Protein AF-A0A0C9Y6I5-F1 (afdb_monomer_lite)

Organism: NCBI:txid1095629

Radius of gyration: 30.84 Å; chains: 1; bounding box: 101×44×88 Å

Sequence (289 aa):
MYTIVAAFMFWRASKNYDVVLALMLNDFYYVETAASRKLKNGFWSWCWRFIVASFDYYMLSILWPLLRTFVTSHLWLRLRYGFRQTEVVFRAPTGREYDNMIALPPAQFQQAWQASLLHATSRQFLMGNTGFNTRSPPWNLCYTASTDAYHLANSGQFDLNNWEVSVWQKNEYQQWTVWETWKHQDPTLSTKTLIIMKEKLLAEGREEFVGKWETLLVEQANMALVASELTPAMKQLIQSGNNLFKEEGLDFGELWLDAISEAHRIQNQPASDFQHGNAASRESAGYLP

InterPro domains:
  IPR059413 Domain of unknown function DUF8369 [PF28122] (1-178)

Foldseek 3Di:
DVVVLVVVLVVVCVVPVQLLVCLVVVNCVSVVVVVVVVPPDDPVVVVVVVVVSVVSNVSCVVCVVVVVCCCVFVVVCCVVPNDDPQADWAWDQDDDQSVVLVPDDPVSSVVVVVVQVCCLLPPVLDVVADDCRSDDPSIHTDRVVSSVVVVCVVVVVDPSVPDADWDWDADPVRDIDIDRVRLCRPPVLVVQLLVQLLVVCVVVVNVVLSVVLVVLVVVLVVVVVVDVDCDPVNVVSVVVNVVSCVVVVHDPVVSSVVSSVVSVVVVPDDPPPPPPPPPPPPPDDDDDD

pLDDT: mean 77.94, std 14.53, range [31.97, 93.88]

Secondary structure (DSSP, 8-state):
-HHHHHHHHHHHHHHSHHHHHHHHHT-THHHHHHHHTTTTS-HHHHHHHHHHHHHHHHHHHHHHHHHHHHIIIIIHHHHHH---SS----EEE-SHHHHHHHTS-HHHHHHHHHHHHHHHH-HHHHHH--GGGG-BTTEEE-HHHHHHHHHHHHTTSS-GGG----EEEE-TTS-EEEE-GGGGG-HHHHHHHHHHHHHHHHHTT-HHHHHHHHHHHHHHHHHHHH-SS--HHHHHHHHHHHHHHHHTT--HHHHHHHHHHHHHHHHHS-TTSTTSSSSSSS-------

Structure (mmCIF, N/CA/C/O backbone):
data_AF-A0A0C9Y6I5-F1
#
_entry.id   AF-A0A0C9Y6I5-F1
#
loop_
_atom_site.group_PDB
_atom_site.id
_atom_site.type_symbol
_atom_site.label_ato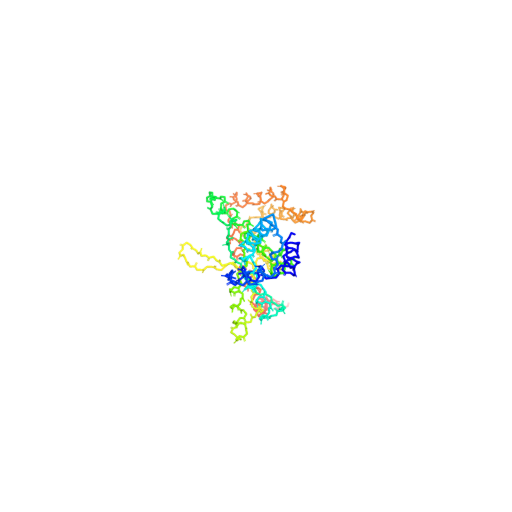m_id
_atom_site.label_alt_id
_atom_site.label_comp_id
_atom_site.label_asym_id
_atom_site.label_entity_id
_atom_site.label_seq_id
_atom_site.pdbx_PDB_ins_code
_atom_site.Cartn_x
_atom_site.Cartn_y
_atom_site.Cartn_z
_atom_site.occupancy
_atom_site.B_iso_or_equiv
_atom_site.auth_seq_id
_atom_site.auth_comp_id
_atom_site.auth_asym_id
_atom_site.auth_atom_id
_atom_site.pdbx_PDB_model_num
ATOM 1 N N . MET A 1 1 ? 6.990 14.884 -17.809 1.00 47.53 1 MET A N 1
ATOM 2 C CA . MET A 1 1 ? 8.448 14.674 -17.977 1.00 47.53 1 MET A CA 1
ATOM 3 C C . MET A 1 1 ? 8.752 13.401 -18.773 1.00 47.53 1 MET A C 1
ATOM 5 O O . MET A 1 1 ? 9.356 13.509 -19.831 1.00 47.53 1 MET A O 1
ATOM 9 N N . TYR A 1 2 ? 8.274 12.223 -18.352 1.00 53.97 2 TYR A N 1
ATOM 10 C CA . TYR A 1 2 ? 8.545 10.943 -19.035 1.00 53.97 2 TYR A CA 1
ATOM 11 C C . TYR A 1 2 ? 8.048 10.848 -20.489 1.00 53.97 2 TYR A C 1
ATOM 13 O O . TYR A 1 2 ? 8.716 10.245 -21.320 1.00 53.97 2 TYR A O 1
ATOM 21 N N . THR A 1 3 ? 6.926 11.489 -20.826 1.00 63.09 3 THR A N 1
ATOM 22 C CA . THR A 1 3 ? 6.370 11.513 -22.192 1.00 63.09 3 THR A CA 1
ATOM 23 C C . THR A 1 3 ? 7.255 12.264 -23.186 1.00 63.09 3 THR A C 1
ATOM 25 O O . THR A 1 3 ? 7.453 11.800 -24.303 1.00 63.09 3 THR A O 1
ATOM 28 N N . ILE A 1 4 ? 7.845 13.386 -22.766 1.00 66.75 4 ILE A N 1
ATOM 29 C CA . ILE A 1 4 ? 8.767 14.190 -23.585 1.00 66.75 4 ILE A CA 1
ATOM 30 C C . ILE A 1 4 ? 10.066 13.416 -23.821 1.00 66.75 4 ILE A C 1
ATOM 32 O O . ILE A 1 4 ? 10.559 13.366 -24.944 1.00 66.75 4 ILE A O 1
ATOM 36 N N . VAL A 1 5 ? 10.583 12.756 -22.781 1.00 65.81 5 VAL A N 1
ATOM 37 C CA . VAL A 1 5 ? 11.784 11.916 -22.883 1.00 65.81 5 VAL A CA 1
ATOM 38 C C . VAL A 1 5 ? 11.532 10.714 -23.797 1.00 65.81 5 VAL A C 1
ATOM 40 O O . VAL A 1 5 ? 12.348 10.439 -24.669 1.00 65.81 5 VAL A O 1
ATOM 43 N N . ALA A 1 6 ? 10.385 10.040 -23.673 1.00 66.00 6 ALA A N 1
ATOM 44 C CA . ALA A 1 6 ? 10.022 8.919 -24.539 1.00 66.00 6 ALA A CA 1
ATOM 45 C C . ALA A 1 6 ? 9.823 9.344 -26.006 1.00 66.00 6 ALA A C 1
ATOM 47 O O . ALA A 1 6 ? 10.340 8.686 -26.906 1.00 66.00 6 ALA A O 1
ATOM 48 N N . ALA A 1 7 ? 9.142 10.467 -26.257 1.00 71.81 7 ALA A N 1
ATOM 49 C CA . ALA A 1 7 ? 8.963 11.011 -27.604 1.00 71.81 7 ALA A CA 1
ATOM 50 C C . ALA A 1 7 ? 10.300 11.438 -28.231 1.00 71.81 7 ALA A C 1
ATOM 52 O O . ALA A 1 7 ? 10.544 11.173 -29.406 1.00 71.81 7 ALA A O 1
ATOM 53 N N . PHE A 1 8 ? 11.196 12.035 -27.440 1.00 71.31 8 PHE A N 1
ATOM 54 C CA . PHE A 1 8 ? 12.545 12.382 -27.875 1.00 71.31 8 PHE A CA 1
ATOM 55 C C . PHE A 1 8 ? 13.376 11.135 -28.199 1.00 71.31 8 PHE A C 1
ATOM 57 O O . PHE A 1 8 ? 14.021 11.092 -29.244 1.00 71.31 8 PHE A O 1
ATOM 64 N N . MET A 1 9 ? 13.309 10.092 -27.365 1.00 67.38 9 MET A N 1
ATOM 65 C CA . MET A 1 9 ? 13.974 8.810 -27.620 1.00 67.38 9 MET A CA 1
ATOM 66 C C . MET A 1 9 ? 13.426 8.127 -28.877 1.00 67.38 9 MET A C 1
ATOM 68 O O . MET A 1 9 ? 14.208 7.633 -29.682 1.00 67.38 9 MET A O 1
ATOM 72 N N . PHE A 1 10 ? 12.108 8.147 -29.095 1.00 72.06 10 PHE A N 1
ATOM 73 C CA . PHE A 1 10 ? 11.483 7.571 -30.289 1.00 72.06 10 PHE A CA 1
ATOM 74 C C . PHE A 1 10 ? 11.851 8.345 -31.562 1.00 72.06 10 PHE A C 1
ATOM 76 O O . PHE A 1 10 ? 12.271 7.755 -32.558 1.00 72.06 10 PHE A O 1
ATOM 83 N N . TRP A 1 11 ? 11.781 9.679 -31.519 1.00 76.94 11 TRP A N 1
ATOM 84 C CA . TRP A 1 11 ? 12.232 10.538 -32.615 1.00 76.94 11 TRP A CA 1
ATOM 85 C C . TRP A 1 11 ? 13.712 10.303 -32.930 1.00 76.94 11 TRP A C 1
ATOM 87 O O . TRP A 1 11 ? 14.092 10.174 -34.095 1.00 76.94 11 TRP A O 1
ATOM 97 N N . ARG A 1 12 ? 14.551 10.157 -31.904 1.00 67.12 12 ARG A N 1
ATOM 98 C CA . ARG A 1 12 ? 15.984 9.926 -32.076 1.00 67.12 12 ARG A CA 1
ATOM 99 C C . ARG A 1 12 ? 16.302 8.527 -32.597 1.00 67.12 12 ARG A C 1
ATOM 101 O O . ARG A 1 12 ? 17.110 8.415 -33.516 1.00 67.12 12 ARG A O 1
ATOM 108 N N . ALA A 1 13 ? 15.617 7.496 -32.105 1.00 68.12 13 ALA A N 1
ATOM 109 C CA . ALA A 1 13 ? 15.693 6.140 -32.641 1.00 68.12 13 ALA A CA 1
ATOM 110 C C . ALA A 1 13 ? 15.257 6.093 -34.114 1.00 68.12 13 ALA A C 1
ATOM 112 O O . ALA A 1 13 ? 15.872 5.387 -34.902 1.00 68.12 13 ALA A O 1
ATOM 113 N N . SER A 1 14 ? 14.276 6.908 -34.525 1.00 71.94 14 SER A N 1
ATOM 114 C CA . SER A 1 14 ? 13.861 6.998 -35.934 1.00 71.94 14 SER A CA 1
ATOM 115 C C . SER A 1 14 ? 14.900 7.667 -36.849 1.00 71.94 14 SER A C 1
ATOM 117 O O . SER A 1 14 ? 14.927 7.402 -38.049 1.00 71.94 14 SER A O 1
ATOM 119 N N . LYS A 1 15 ? 15.764 8.539 -36.305 1.00 72.00 15 LYS A N 1
ATOM 120 C CA . LYS A 1 15 ? 16.779 9.288 -37.070 1.00 72.00 15 LYS A CA 1
ATOM 121 C C . LYS A 1 15 ? 18.165 8.644 -37.050 1.00 72.00 15 LYS A C 1
ATOM 123 O O . LYS A 1 15 ? 18.902 8.805 -38.017 1.00 72.00 15 LYS A O 1
ATOM 128 N N . ASN A 1 16 ? 18.509 7.932 -35.977 1.00 70.75 16 ASN A N 1
ATOM 129 C CA . ASN A 1 16 ? 19.812 7.296 -35.759 1.00 70.75 16 ASN A CA 1
ATOM 130 C C . ASN A 1 16 ? 19.649 5.836 -35.304 1.00 70.75 16 ASN A C 1
ATOM 132 O O . ASN A 1 16 ? 20.289 5.400 -34.347 1.00 70.75 16 ASN A O 1
ATOM 136 N N . TYR A 1 17 ? 18.772 5.094 -35.985 1.00 68.62 17 TYR A N 1
ATOM 137 C CA . TYR A 1 17 ? 18.424 3.713 -35.643 1.00 68.62 17 TYR A CA 1
ATOM 138 C C . TYR A 1 17 ? 19.650 2.804 -35.505 1.00 68.62 17 TYR A C 1
ATOM 140 O O . TYR A 1 17 ? 19.751 2.084 -34.520 1.00 68.62 17 TYR A O 1
ATOM 148 N N . ASP A 1 18 ? 20.618 2.901 -36.421 1.00 67.25 18 ASP A N 1
ATOM 149 C CA . ASP A 1 18 ? 21.805 2.033 -36.429 1.00 67.25 18 ASP A CA 1
ATOM 150 C C . ASP A 1 18 ? 22.662 2.178 -35.160 1.00 67.25 18 ASP A C 1
ATOM 152 O O . ASP A 1 18 ? 23.211 1.199 -34.662 1.00 67.25 18 ASP A O 1
ATOM 156 N N . VAL A 1 19 ? 22.747 3.392 -34.601 1.00 66.88 19 VAL A N 1
ATOM 157 C CA . VAL A 1 19 ? 23.506 3.666 -33.368 1.00 66.88 19 VAL A CA 1
ATOM 158 C C . VAL A 1 19 ? 22.753 3.138 -32.150 1.00 66.88 19 VAL A C 1
ATOM 160 O O . VAL A 1 19 ? 23.349 2.522 -31.273 1.00 66.88 19 VAL A O 1
ATOM 163 N N . VAL A 1 20 ? 21.434 3.343 -32.105 1.00 66.56 20 VAL A N 1
ATOM 164 C CA . VAL A 1 20 ? 20.589 2.842 -31.011 1.00 66.56 20 VAL A CA 1
ATOM 165 C C . VAL A 1 20 ? 20.539 1.312 -31.014 1.00 66.56 20 VAL A C 1
ATOM 167 O O . VAL A 1 20 ? 20.621 0.699 -29.953 1.00 66.56 20 VAL A O 1
ATOM 170 N N . LEU A 1 21 ? 20.450 0.692 -32.193 1.00 68.50 21 LEU A N 1
ATOM 171 C CA . LEU A 1 21 ? 20.457 -0.758 -32.359 1.00 68.50 21 LEU A CA 1
ATOM 172 C C . LEU A 1 21 ? 21.802 -1.361 -31.938 1.00 68.50 21 LEU A C 1
ATOM 174 O O . LEU A 1 21 ? 21.815 -2.327 -31.183 1.00 68.50 21 LEU A O 1
ATOM 178 N N . ALA A 1 22 ? 22.922 -0.766 -32.354 1.00 69.06 22 ALA A N 1
ATOM 179 C CA . ALA A 1 22 ? 24.250 -1.209 -31.935 1.00 69.06 22 ALA A CA 1
ATOM 180 C C . ALA A 1 22 ? 24.457 -1.107 -30.416 1.00 69.06 22 ALA A C 1
ATOM 182 O O . ALA A 1 22 ? 25.011 -2.019 -29.808 1.00 69.06 22 ALA A O 1
ATOM 183 N N . LEU A 1 23 ? 23.958 -0.036 -29.788 1.00 69.12 23 LEU A N 1
ATOM 184 C CA . LEU A 1 23 ? 23.979 0.119 -28.330 1.00 69.12 23 LEU A CA 1
ATOM 185 C C . LEU A 1 23 ? 23.100 -0.927 -27.623 1.00 69.12 23 LEU A C 1
ATOM 187 O O . LEU A 1 23 ? 23.508 -1.471 -26.603 1.00 69.12 23 LEU A O 1
ATOM 191 N N . MET A 1 24 ? 21.916 -1.233 -28.164 1.00 68.69 24 MET A N 1
ATOM 192 C CA . MET A 1 24 ? 21.009 -2.261 -27.627 1.00 68.69 24 MET A CA 1
ATOM 193 C C . MET A 1 24 ? 21.585 -3.677 -27.743 1.00 68.69 24 MET A C 1
ATOM 195 O O . MET A 1 24 ? 21.440 -4.476 -26.822 1.00 68.69 24 MET A O 1
ATOM 199 N N . LEU A 1 25 ? 22.224 -3.988 -28.872 1.00 75.12 25 LEU A N 1
ATOM 200 C CA . LEU A 1 25 ? 22.842 -5.290 -29.135 1.00 75.12 25 LEU A CA 1
ATOM 201 C C . LEU A 1 25 ? 24.238 -5.421 -28.511 1.00 75.12 25 LEU A C 1
ATOM 203 O O . LEU A 1 25 ? 24.808 -6.508 -28.534 1.00 75.12 25 LEU A O 1
ATOM 207 N N . ASN A 1 26 ? 24.774 -4.332 -27.945 1.00 68.44 26 ASN A N 1
ATOM 208 C CA . ASN A 1 26 ? 26.157 -4.227 -27.485 1.00 68.44 26 ASN A CA 1
ATOM 209 C C . ASN A 1 26 ? 27.172 -4.654 -28.568 1.00 68.44 26 ASN A C 1
ATOM 211 O O . ASN A 1 26 ? 28.204 -5.254 -28.270 1.00 68.44 26 ASN A O 1
ATOM 215 N N . ASP A 1 27 ? 26.856 -4.361 -29.832 1.00 70.81 27 ASP A N 1
ATOM 216 C CA . ASP A 1 27 ? 27.620 -4.781 -31.004 1.00 70.81 27 ASP A CA 1
ATOM 217 C C . ASP A 1 27 ? 27.997 -3.561 -31.854 1.00 70.81 27 ASP A C 1
ATOM 219 O O . ASP A 1 27 ? 27.256 -3.089 -32.721 1.00 70.81 27 ASP A O 1
ATOM 223 N N . PHE A 1 28 ? 29.182 -3.020 -31.572 1.00 60.34 28 PHE A N 1
ATOM 224 C CA . PHE A 1 28 ? 29.711 -1.840 -32.253 1.00 60.34 28 PHE A CA 1
ATOM 225 C C . PHE A 1 28 ? 30.259 -2.139 -33.658 1.00 60.34 28 PHE A C 1
ATOM 227 O O . PHE A 1 28 ? 30.479 -1.195 -34.422 1.00 60.34 28 PHE A O 1
ATOM 234 N N . TYR A 1 29 ? 30.407 -3.414 -34.047 1.00 56.66 29 TYR A N 1
ATOM 235 C CA . TYR A 1 29 ? 30.832 -3.796 -35.402 1.00 56.66 29 TYR A CA 1
ATOM 236 C C . TYR A 1 29 ? 29.785 -3.395 -36.455 1.00 56.66 29 TYR A C 1
ATOM 238 O O . TYR A 1 29 ? 30.116 -3.022 -37.585 1.00 56.66 29 TYR A O 1
ATOM 246 N N . TYR A 1 30 ? 28.504 -3.374 -36.068 1.00 55.28 30 TYR A N 1
ATOM 247 C CA . TYR A 1 30 ? 27.405 -2.931 -36.927 1.00 55.28 30 TYR A CA 1
ATOM 248 C C . TYR A 1 30 ? 27.513 -1.439 -37.304 1.00 55.28 30 TYR A C 1
ATOM 250 O O . TYR A 1 30 ? 27.225 -1.048 -38.436 1.00 55.28 30 TYR A O 1
ATOM 258 N N . VAL A 1 31 ? 28.016 -0.595 -36.394 1.00 54.16 31 VAL A N 1
ATOM 259 C CA . VAL A 1 31 ? 28.205 0.848 -36.640 1.00 54.16 31 VAL A CA 1
ATOM 260 C C . VAL A 1 31 ? 29.335 1.097 -37.633 1.00 54.16 31 VAL A C 1
ATOM 262 O O . VAL A 1 31 ? 29.246 2.019 -38.442 1.00 54.16 31 VAL A O 1
ATOM 265 N N . GLU A 1 32 ? 30.379 0.272 -37.612 1.00 53.88 32 GLU A N 1
ATOM 266 C CA . GLU A 1 32 ? 31.562 0.441 -38.457 1.00 53.88 32 GLU A CA 1
ATOM 267 C C . GLU A 1 32 ? 31.235 0.230 -39.947 1.00 53.88 32 GLU A C 1
ATOM 269 O O . GLU A 1 32 ? 31.643 1.020 -40.806 1.00 53.88 32 GLU A O 1
ATOM 274 N N . THR A 1 33 ? 30.375 -0.747 -40.257 1.00 53.53 33 THR A N 1
ATOM 275 C CA . THR A 1 33 ? 29.936 -1.035 -41.636 1.00 53.53 33 THR A CA 1
ATOM 276 C C . THR A 1 33 ? 28.991 0.029 -42.218 1.00 53.53 33 THR A C 1
ATOM 278 O O . THR A 1 33 ? 29.058 0.329 -43.415 1.00 53.53 33 THR A O 1
ATOM 281 N N . ALA A 1 34 ? 28.156 0.664 -41.387 1.00 52.72 34 ALA A N 1
ATOM 282 C CA . ALA A 1 34 ? 27.274 1.761 -41.794 1.00 52.72 34 ALA A CA 1
ATOM 283 C C . ALA A 1 34 ? 27.994 3.128 -41.827 1.00 52.72 34 ALA A C 1
ATOM 285 O O . ALA A 1 34 ? 27.741 3.955 -42.711 1.00 52.72 34 ALA A O 1
ATOM 286 N N . ALA A 1 35 ? 28.931 3.371 -40.902 1.00 51.69 35 ALA A N 1
ATOM 287 C CA . ALA A 1 35 ? 29.716 4.604 -40.820 1.00 51.69 35 ALA A CA 1
ATOM 288 C C . ALA A 1 35 ? 30.760 4.719 -41.943 1.00 51.69 35 ALA A C 1
ATOM 290 O O . ALA A 1 35 ? 30.964 5.821 -42.464 1.00 51.69 35 ALA A O 1
ATOM 291 N N . SER A 1 36 ? 31.338 3.589 -42.367 1.00 50.34 36 SER A N 1
ATOM 292 C CA . SER A 1 36 ? 32.248 3.463 -43.515 1.00 50.34 36 SER A CA 1
ATOM 293 C C . SER A 1 36 ? 31.675 4.084 -44.802 1.00 50.34 36 SER A C 1
ATOM 295 O O . SER A 1 36 ? 32.368 4.804 -45.520 1.00 50.34 36 SER A O 1
ATOM 297 N N . ARG A 1 37 ? 30.363 3.949 -45.044 1.00 52.91 37 ARG A N 1
ATOM 298 C CA . ARG A 1 37 ? 29.695 4.488 -46.245 1.00 52.91 37 ARG A CA 1
ATOM 299 C C . ARG A 1 37 ? 29.475 6.011 -46.245 1.00 52.91 37 ARG A C 1
ATOM 301 O O . ARG A 1 37 ? 29.130 6.568 -47.284 1.00 52.91 37 ARG A O 1
ATOM 308 N N . LYS A 1 38 ? 29.658 6.704 -45.110 1.00 52.06 38 LYS A N 1
ATOM 309 C CA . LYS A 1 38 ? 29.372 8.150 -44.934 1.00 52.06 38 LYS A CA 1
ATOM 310 C C . LYS A 1 38 ? 30.572 8.973 -44.438 1.00 52.06 38 LYS A C 1
ATOM 312 O O . LYS A 1 38 ? 30.389 10.103 -43.980 1.00 52.06 38 LYS A O 1
ATOM 317 N N . LEU A 1 39 ? 31.794 8.447 -44.535 1.00 50.06 39 LEU A N 1
ATOM 318 C CA . LEU A 1 39 ? 33.049 9.118 -44.161 1.00 50.06 39 LEU A CA 1
ATOM 319 C C . LEU A 1 39 ? 33.484 10.174 -45.201 1.00 50.06 39 LEU A C 1
ATOM 321 O O . LEU A 1 39 ? 34.579 10.138 -45.746 1.00 50.06 39 LEU A O 1
ATOM 325 N N . LYS A 1 40 ? 32.604 11.142 -45.483 1.00 53.84 40 LYS A N 1
ATOM 326 C CA . LYS A 1 40 ? 32.948 12.374 -46.220 1.00 53.84 40 LYS A CA 1
ATOM 327 C C . LYS A 1 40 ? 32.988 13.614 -45.321 1.00 53.84 40 LYS A C 1
ATOM 329 O O . LYS A 1 40 ? 33.264 14.708 -45.799 1.00 53.84 40 LYS A O 1
ATOM 334 N N . ASN A 1 41 ? 32.731 13.446 -44.022 1.00 58.66 41 ASN A N 1
ATOM 335 C CA . ASN A 1 41 ? 32.605 14.548 -43.075 1.00 58.66 41 ASN A CA 1
ATOM 336 C C . ASN A 1 41 ? 33.761 14.489 -42.069 1.00 58.66 41 ASN A C 1
ATOM 338 O O . ASN A 1 41 ? 33.963 13.460 -41.429 1.00 58.66 41 ASN A O 1
ATOM 342 N N . GLY A 1 42 ? 34.522 15.584 -41.968 1.00 72.56 42 GLY A N 1
ATOM 343 C CA . GLY A 1 42 ? 35.769 15.672 -41.200 1.00 72.56 42 GLY A CA 1
ATOM 344 C C . GLY A 1 42 ? 35.631 15.477 -39.684 1.00 72.56 42 GLY A C 1
ATOM 345 O O . GLY A 1 42 ? 34.542 15.246 -39.161 1.00 72.56 42 GLY A O 1
ATOM 346 N N . PHE A 1 43 ? 36.756 15.617 -38.975 1.00 76.50 43 PHE A N 1
ATOM 347 C CA . PHE A 1 43 ? 36.932 15.395 -37.528 1.00 76.50 43 PHE A CA 1
ATOM 348 C C . PHE A 1 43 ? 35.777 15.907 -36.643 1.00 76.50 43 PHE A C 1
ATOM 350 O O . PHE A 1 43 ? 35.288 15.186 -35.777 1.00 76.50 43 PHE A O 1
ATOM 357 N N . TRP A 1 44 ? 35.256 17.107 -36.918 1.00 72.75 44 TRP A N 1
ATOM 358 C CA . TRP A 1 44 ? 34.122 17.687 -36.186 1.00 72.75 44 TRP A CA 1
ATOM 359 C C . TRP A 1 44 ? 32.834 16.859 -36.253 1.00 72.75 44 TRP A C 1
ATOM 361 O O . TRP A 1 44 ? 32.097 16.774 -35.270 1.00 72.75 44 TRP A O 1
ATOM 371 N N . SER A 1 45 ? 32.569 16.204 -37.384 1.00 71.88 45 SER A N 1
ATOM 372 C CA . SER A 1 45 ? 31.416 15.313 -37.522 1.00 71.88 45 SER A CA 1
ATOM 373 C C . SER A 1 45 ? 31.575 14.046 -36.685 1.00 71.88 45 SER A C 1
ATOM 375 O O . SER A 1 45 ? 30.574 13.527 -36.190 1.00 71.88 45 SER A O 1
ATOM 377 N N . TRP A 1 46 ? 32.805 13.560 -36.516 1.00 75.25 46 TRP A N 1
ATOM 378 C CA . TRP A 1 46 ? 33.108 12.413 -35.666 1.00 75.25 46 TRP A CA 1
ATOM 379 C C . TRP A 1 46 ? 32.962 12.763 -34.179 1.00 75.25 46 TRP A C 1
ATOM 381 O O . TRP A 1 46 ? 32.235 12.067 -33.471 1.00 75.25 46 TRP A O 1
ATOM 391 N N . CYS A 1 47 ? 33.518 13.897 -33.731 1.00 78.44 47 CYS A N 1
ATOM 392 C CA . CYS A 1 47 ? 33.344 14.389 -32.358 1.00 78.44 47 CYS A CA 1
ATOM 393 C C . CYS A 1 47 ? 31.864 14.566 -31.992 1.00 78.44 47 CYS A C 1
ATOM 395 O O . CYS A 1 47 ? 31.426 14.122 -30.932 1.00 78.44 47 CYS A O 1
ATOM 397 N N . TRP A 1 48 ? 31.066 15.152 -32.892 1.00 76.38 48 TRP A N 1
ATOM 398 C CA . TRP A 1 48 ? 29.626 15.302 -32.676 1.00 76.38 48 TRP A CA 1
ATOM 399 C C . TRP A 1 48 ? 28.917 13.951 -32.515 1.00 76.38 48 TRP A C 1
ATOM 401 O O . TRP A 1 48 ? 28.125 13.778 -31.591 1.00 76.38 48 TRP A O 1
ATOM 411 N N . ARG A 1 49 ? 29.229 12.960 -33.363 1.00 76.00 49 ARG A N 1
ATOM 412 C CA . ARG A 1 49 ? 28.660 11.605 -33.248 1.00 76.00 49 ARG A CA 1
ATOM 413 C C . ARG A 1 49 ? 29.024 10.936 -31.926 1.00 76.00 49 ARG A C 1
ATOM 415 O O . ARG A 1 49 ? 28.166 10.289 -31.338 1.00 76.00 49 ARG A O 1
ATOM 422 N N . PHE A 1 50 ? 30.254 11.113 -31.449 1.00 79.31 50 PHE A N 1
ATOM 423 C CA . PHE A 1 50 ? 30.699 10.542 -30.180 1.00 79.31 50 PHE A CA 1
ATOM 424 C C . PHE A 1 50 ? 29.978 11.164 -28.975 1.00 79.31 50 PHE A C 1
ATOM 426 O O . PHE A 1 50 ? 29.539 10.443 -28.079 1.00 79.31 50 PHE A O 1
ATOM 433 N N . ILE A 1 51 ? 29.779 12.488 -28.983 1.00 81.31 51 ILE A N 1
ATOM 434 C CA . ILE A 1 51 ? 29.006 13.201 -27.951 1.00 81.31 51 ILE A CA 1
ATOM 435 C C . ILE A 1 51 ? 27.547 12.726 -27.952 1.00 81.31 51 ILE A C 1
ATOM 437 O O . ILE A 1 51 ? 26.994 12.403 -26.901 1.00 81.31 51 ILE A O 1
ATOM 441 N N . VAL A 1 52 ? 26.935 12.633 -29.136 1.00 80.25 52 VAL A N 1
ATOM 442 C CA . VAL A 1 52 ? 25.565 12.131 -29.319 1.00 80.25 52 VAL A CA 1
ATOM 443 C C . VAL A 1 52 ? 25.445 10.696 -28.796 1.00 80.25 52 VAL A C 1
ATOM 445 O O . VAL A 1 52 ? 24.557 10.431 -27.990 1.00 80.25 52 VAL A O 1
ATOM 448 N N . ALA A 1 53 ? 26.354 9.795 -29.176 1.00 78.94 53 ALA A N 1
ATOM 449 C CA . ALA A 1 53 ? 26.346 8.404 -28.724 1.00 78.94 53 ALA A CA 1
ATOM 450 C C . ALA A 1 53 ? 26.561 8.271 -27.207 1.00 78.94 53 ALA A C 1
ATOM 452 O O . ALA A 1 53 ? 25.864 7.499 -26.556 1.00 78.94 53 ALA A O 1
ATOM 453 N N . SER A 1 54 ? 27.467 9.062 -26.624 1.00 81.19 54 SER A N 1
ATOM 454 C CA . SER A 1 54 ? 27.694 9.091 -25.171 1.00 81.19 54 SER A CA 1
ATOM 455 C C . SER A 1 54 ? 26.446 9.545 -24.411 1.00 81.19 54 SER A C 1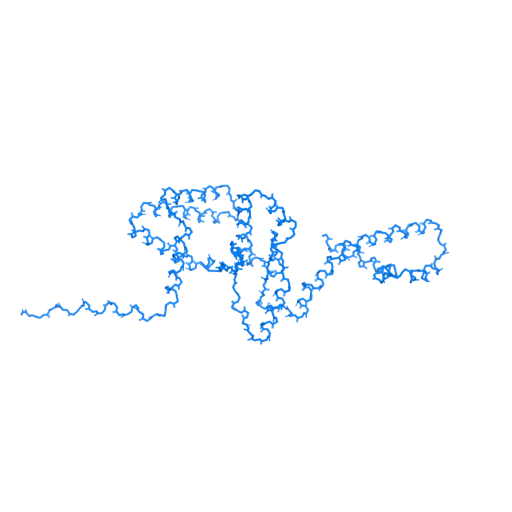
ATOM 457 O O . SER A 1 54 ? 26.067 8.938 -23.411 1.00 81.19 54 SER A O 1
ATOM 459 N N . PHE A 1 55 ? 25.766 10.580 -24.911 1.00 84.94 55 PHE A N 1
ATOM 460 C CA . PHE A 1 55 ? 24.503 11.034 -24.337 1.00 84.94 55 PHE A CA 1
ATOM 461 C C . PHE A 1 55 ? 23.398 9.977 -24.475 1.00 84.94 55 PHE A C 1
ATOM 463 O O . PHE A 1 55 ? 22.627 9.778 -23.540 1.00 84.94 55 PHE A O 1
ATOM 470 N N . ASP A 1 56 ? 23.321 9.283 -25.614 1.00 80.12 56 ASP A N 1
ATOM 471 C CA . ASP A 1 56 ? 22.356 8.197 -25.826 1.00 80.12 56 ASP A CA 1
ATOM 472 C C . ASP A 1 56 ? 22.592 7.027 -24.887 1.00 80.12 56 ASP A C 1
ATOM 474 O O . ASP A 1 56 ? 21.649 6.536 -24.273 1.00 80.12 56 ASP A O 1
ATOM 478 N N . TYR A 1 57 ? 23.848 6.620 -24.724 1.00 82.88 57 TYR A N 1
ATOM 479 C CA . TYR A 1 57 ? 24.227 5.587 -23.773 1.00 82.88 57 TYR A CA 1
ATOM 480 C C . TYR A 1 57 ? 23.877 5.991 -22.336 1.00 82.88 57 TYR A C 1
ATOM 482 O O . TYR A 1 57 ? 23.331 5.183 -21.591 1.00 82.88 57 TYR A O 1
ATOM 490 N N . TYR A 1 58 ? 24.119 7.248 -21.955 1.00 85.38 58 TYR A N 1
ATOM 491 C CA . TYR A 1 58 ? 23.740 7.773 -20.642 1.00 85.38 58 TYR A CA 1
ATOM 492 C C . TYR A 1 58 ? 22.217 7.791 -20.428 1.00 85.38 58 TYR A C 1
ATOM 494 O O . TYR A 1 58 ? 21.722 7.377 -19.382 1.00 85.38 58 TYR A O 1
ATOM 502 N N . MET A 1 59 ? 21.445 8.223 -21.427 1.00 82.25 59 MET A N 1
ATOM 503 C CA . MET A 1 59 ? 19.982 8.204 -21.344 1.00 82.25 59 MET A CA 1
ATOM 504 C C . MET A 1 59 ? 19.440 6.775 -21.292 1.00 82.25 59 MET A C 1
ATOM 506 O O . MET A 1 59 ? 18.561 6.484 -20.483 1.00 82.25 59 MET A O 1
ATOM 510 N N . LEU A 1 60 ? 19.972 5.870 -22.119 1.00 83.25 60 LEU A N 1
ATOM 511 C CA . LEU A 1 60 ? 19.607 4.456 -22.101 1.00 83.25 60 LEU A CA 1
ATOM 512 C C . LEU A 1 60 ? 19.973 3.810 -20.768 1.00 83.25 60 LEU A C 1
ATOM 514 O O . LEU A 1 60 ? 19.137 3.111 -20.216 1.00 83.25 60 LEU A O 1
ATOM 518 N N . SER A 1 61 ? 21.151 4.064 -20.202 1.00 82.94 61 SER A N 1
ATOM 519 C CA . SER A 1 61 ? 21.557 3.446 -18.934 1.00 82.94 61 SER A CA 1
ATOM 520 C C . SER A 1 61 ? 20.649 3.845 -17.765 1.00 82.94 61 SER A C 1
ATOM 522 O O . SER A 1 61 ? 20.348 3.007 -16.917 1.00 82.94 61 SER A O 1
ATOM 524 N N . ILE A 1 62 ? 20.131 5.078 -17.758 1.00 85.50 62 ILE A N 1
ATOM 525 C CA . ILE A 1 62 ? 19.173 5.556 -16.748 1.00 85.50 62 ILE A CA 1
ATOM 526 C C . ILE A 1 62 ? 17.750 5.053 -17.022 1.00 85.50 62 ILE A C 1
ATOM 528 O O . ILE A 1 62 ? 17.044 4.638 -16.101 1.00 85.50 62 ILE A O 1
ATOM 532 N N . LEU A 1 63 ? 17.296 5.098 -18.277 1.00 83.81 63 LEU A N 1
ATOM 533 C CA . LEU A 1 63 ? 15.914 4.758 -18.635 1.00 83.81 63 LEU A CA 1
ATOM 534 C C . LEU A 1 63 ? 15.681 3.252 -18.748 1.00 83.81 63 LEU A C 1
ATOM 536 O O . LEU A 1 63 ? 14.562 2.795 -18.527 1.00 83.81 63 LEU A O 1
ATOM 540 N N . TRP A 1 64 ? 16.703 2.470 -19.088 1.00 84.44 64 TRP A N 1
ATOM 541 C CA . TRP A 1 64 ? 16.579 1.039 -19.346 1.00 84.44 64 TRP A CA 1
ATOM 542 C C . TRP A 1 64 ? 16.090 0.244 -18.130 1.00 84.44 64 TRP A C 1
ATOM 544 O O . TRP A 1 64 ? 15.144 -0.526 -18.297 1.00 84.44 64 TRP A O 1
ATOM 554 N N . PRO A 1 65 ? 16.608 0.442 -16.900 1.00 84.38 65 PRO A N 1
ATOM 555 C CA . PRO A 1 65 ? 16.056 -0.215 -15.716 1.00 84.38 65 PRO A CA 1
ATOM 556 C C . PRO A 1 65 ? 14.579 0.130 -15.481 1.00 84.38 65 PRO A C 1
ATOM 558 O O . PRO A 1 65 ? 13.786 -0.755 -15.154 1.00 84.38 65 PRO A O 1
ATOM 561 N N . LEU A 1 66 ? 14.184 1.391 -15.699 1.00 83.75 66 LEU A N 1
ATOM 562 C CA . LEU A 1 66 ? 12.798 1.849 -15.541 1.00 83.75 66 LEU A CA 1
ATOM 563 C C . LEU A 1 66 ? 11.876 1.215 -16.589 1.00 83.75 66 LEU A C 1
ATOM 565 O O . LEU A 1 66 ? 10.821 0.686 -16.242 1.00 83.75 66 LEU A O 1
ATOM 569 N N . LEU A 1 67 ? 12.295 1.219 -17.857 1.00 83.69 67 LEU A N 1
ATOM 570 C CA . LEU A 1 67 ? 11.571 0.596 -18.965 1.00 83.69 67 LEU A CA 1
ATOM 571 C C . LEU A 1 67 ? 11.448 -0.910 -18.765 1.00 83.69 67 LEU A C 1
ATOM 573 O O . LEU A 1 67 ? 10.347 -1.445 -18.854 1.00 83.69 67 LEU A O 1
ATOM 577 N N . ARG A 1 68 ? 12.548 -1.592 -18.433 1.00 85.75 68 ARG A N 1
ATOM 578 C CA . ARG A 1 68 ? 12.547 -3.028 -18.147 1.00 85.75 68 ARG A CA 1
ATOM 579 C C . ARG A 1 68 ? 11.585 -3.350 -17.011 1.00 85.75 68 ARG A C 1
ATOM 581 O O . ARG A 1 68 ? 10.792 -4.279 -17.144 1.00 85.75 68 ARG A O 1
ATOM 588 N N . THR A 1 69 ? 11.614 -2.574 -15.928 1.00 85.06 69 THR A N 1
ATOM 589 C CA . THR A 1 69 ? 10.697 -2.758 -14.797 1.00 85.06 69 THR A CA 1
ATOM 590 C C . THR A 1 69 ? 9.254 -2.564 -15.246 1.00 85.06 69 THR A C 1
ATOM 592 O O . THR A 1 69 ? 8.431 -3.436 -15.005 1.00 85.06 69 THR A O 1
ATOM 595 N N . PHE A 1 70 ? 8.934 -1.485 -15.962 1.00 85.50 70 PHE A N 1
ATOM 596 C CA . PHE A 1 70 ? 7.579 -1.234 -16.464 1.00 85.50 70 PHE A CA 1
ATOM 597 C C . PHE A 1 70 ? 7.067 -2.350 -17.388 1.00 85.50 70 PHE A C 1
ATOM 599 O O . PHE A 1 70 ? 5.946 -2.831 -17.210 1.00 85.50 70 PHE A O 1
ATOM 606 N N . VAL A 1 71 ? 7.898 -2.787 -18.341 1.00 86.94 71 VAL A N 1
ATOM 607 C CA . VAL A 1 71 ? 7.555 -3.831 -19.315 1.00 86.94 71 VAL A CA 1
ATOM 608 C C . VAL A 1 71 ? 7.316 -5.169 -18.620 1.00 86.94 71 VAL A C 1
ATOM 610 O O . VAL A 1 71 ? 6.306 -5.811 -18.881 1.00 86.94 71 VAL A O 1
ATOM 613 N N . THR A 1 72 ? 8.209 -5.570 -17.713 1.00 85.19 72 THR A N 1
ATOM 614 C CA . THR A 1 72 ? 8.130 -6.871 -17.019 1.00 85.19 72 THR A CA 1
ATOM 615 C C . THR A 1 72 ? 7.110 -6.912 -15.883 1.00 85.19 72 THR A C 1
ATOM 617 O O . THR A 1 72 ? 6.770 -7.998 -15.424 1.00 85.19 72 THR A O 1
ATOM 620 N N . SER A 1 73 ? 6.607 -5.759 -15.435 1.00 86.50 73 SER A N 1
ATOM 621 C CA . SER A 1 73 ? 5.656 -5.666 -14.327 1.00 86.50 73 SER A CA 1
ATOM 622 C C . SER A 1 73 ? 4.263 -5.248 -14.801 1.00 86.50 73 SER A C 1
ATOM 624 O O . SER A 1 73 ? 3.473 -6.097 -15.209 1.00 86.50 73 SER A O 1
ATOM 626 N N . HIS A 1 74 ? 3.959 -3.949 -14.795 1.00 85.31 74 HIS A N 1
ATOM 627 C CA . HIS A 1 74 ? 2.639 -3.413 -15.106 1.00 85.31 74 HIS A CA 1
ATOM 628 C C . HIS A 1 74 ? 2.163 -3.818 -16.501 1.00 85.31 74 HIS A C 1
ATOM 630 O O . HIS A 1 74 ? 1.057 -4.332 -16.647 1.00 85.31 74 HIS A O 1
ATOM 636 N N . LEU A 1 75 ? 2.993 -3.612 -17.529 1.00 88.00 75 LEU A N 1
ATOM 637 C CA . LEU A 1 75 ? 2.596 -3.920 -18.901 1.00 88.00 75 LEU A CA 1
ATOM 638 C C . LEU A 1 75 ? 2.365 -5.423 -19.079 1.00 88.00 75 LEU A C 1
ATOM 640 O O . LEU A 1 75 ? 1.332 -5.813 -19.615 1.00 88.00 75 LEU A O 1
ATOM 644 N N . TRP A 1 76 ? 3.282 -6.260 -18.588 1.00 89.12 76 TRP A N 1
ATOM 645 C CA . TRP A 1 76 ? 3.143 -7.713 -18.653 1.00 89.12 76 TRP A CA 1
ATOM 646 C C . TRP A 1 76 ? 1.875 -8.214 -17.956 1.00 89.12 76 TRP A C 1
ATOM 648 O O . TRP A 1 76 ? 1.131 -9.001 -18.540 1.00 89.12 76 TRP A O 1
ATOM 658 N N . LEU A 1 77 ? 1.578 -7.714 -16.751 1.00 89.62 77 LEU A N 1
ATOM 659 C CA . LEU A 1 77 ? 0.361 -8.066 -16.017 1.00 89.62 77 LEU A CA 1
ATOM 660 C C . LEU A 1 77 ? -0.892 -7.741 -16.844 1.00 89.62 77 LEU A C 1
ATOM 662 O O . LEU A 1 77 ? -1.782 -8.581 -16.979 1.00 89.62 77 LEU A O 1
ATOM 666 N N . ARG A 1 78 ? -0.943 -6.543 -17.440 1.00 90.00 78 ARG A N 1
ATOM 667 C CA . ARG A 1 78 ? -2.080 -6.092 -18.256 1.00 90.00 78 ARG A CA 1
ATOM 668 C C . ARG A 1 78 ? -2.217 -6.878 -19.553 1.00 90.00 78 ARG A C 1
ATOM 670 O O . ARG A 1 78 ? -3.331 -7.227 -19.925 1.00 90.00 78 ARG A O 1
ATOM 677 N N . LEU A 1 79 ? -1.108 -7.202 -20.214 1.00 90.25 79 LEU A N 1
ATOM 678 C CA . LEU A 1 79 ? -1.123 -8.029 -21.420 1.00 90.25 79 LEU A CA 1
ATOM 679 C C . LEU A 1 79 ? -1.559 -9.468 -21.121 1.00 90.25 79 LEU A C 1
ATOM 681 O O . LEU A 1 79 ? -2.259 -10.070 -21.930 1.00 90.25 79 LEU A O 1
ATOM 685 N N . ARG A 1 80 ? -1.164 -10.025 -19.969 1.00 90.69 80 ARG A N 1
ATOM 686 C CA . ARG A 1 80 ? -1.445 -11.423 -19.622 1.00 90.69 80 ARG A CA 1
ATOM 687 C C . ARG A 1 80 ? -2.842 -11.643 -19.043 1.00 90.69 80 ARG A C 1
ATOM 689 O O . ARG A 1 80 ? -3.458 -12.656 -19.362 1.00 90.69 80 ARG A O 1
ATOM 696 N N . TYR A 1 81 ? -3.321 -10.738 -18.190 1.00 89.38 81 TYR A N 1
ATOM 697 C CA . TYR A 1 81 ? -4.564 -10.917 -17.425 1.00 89.38 81 TYR A CA 1
ATOM 698 C C . TYR A 1 81 ? -5.684 -9.944 -17.804 1.00 89.38 81 TYR A C 1
ATOM 700 O O . TYR A 1 81 ? -6.809 -10.117 -17.329 1.00 89.38 81 TYR A O 1
ATOM 708 N N . GLY A 1 82 ? -5.397 -8.953 -18.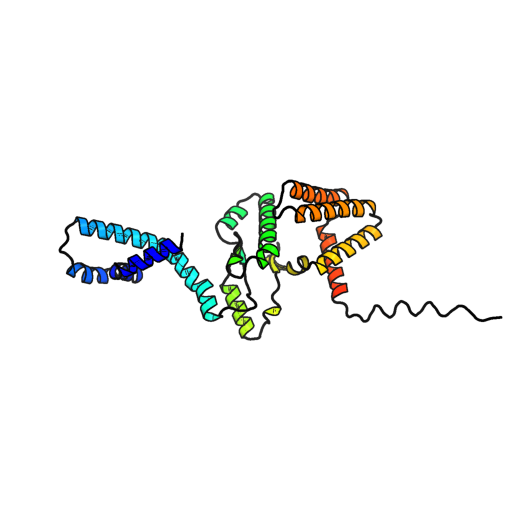653 1.00 88.12 82 GLY A N 1
ATOM 709 C CA . GLY A 1 82 ? -6.348 -7.927 -19.069 1.00 88.12 82 GLY A CA 1
ATOM 710 C C . GLY A 1 82 ? -6.677 -6.911 -17.972 1.00 88.12 82 GLY A C 1
ATOM 711 O O . GLY A 1 82 ? -5.993 -6.792 -16.951 1.00 88.12 82 GLY A O 1
ATOM 712 N N . PHE A 1 83 ? -7.747 -6.152 -18.204 1.00 87.31 83 PHE A N 1
ATOM 713 C CA . PHE A 1 83 ? -8.374 -5.300 -17.196 1.00 87.31 83 PHE A CA 1
ATOM 714 C C . PHE A 1 83 ? -9.517 -6.079 -16.550 1.00 87.31 83 PHE A C 1
ATOM 716 O O . PHE A 1 83 ? -10.443 -6.503 -17.240 1.00 87.31 83 PHE A O 1
ATOM 723 N N . ARG A 1 84 ? -9.423 -6.305 -15.239 1.00 82.81 84 ARG A N 1
ATOM 724 C CA . ARG A 1 84 ? -10.432 -7.033 -14.460 1.00 82.81 84 ARG A CA 1
ATOM 725 C C . ARG A 1 84 ? -11.328 -6.050 -13.719 1.00 82.81 84 ARG A C 1
ATOM 727 O O . ARG A 1 84 ? -10.903 -4.938 -13.430 1.00 82.81 84 ARG A O 1
ATOM 734 N N . GLN A 1 85 ? -12.552 -6.479 -13.409 1.00 84.25 85 GLN A N 1
ATOM 735 C CA . GLN A 1 85 ? -13.463 -5.704 -12.561 1.00 84.25 85 GLN A CA 1
ATOM 736 C C . GLN A 1 85 ? -12.917 -5.593 -11.132 1.00 84.25 85 GLN A C 1
ATOM 738 O O . GLN A 1 85 ? -12.846 -4.496 -10.589 1.00 84.25 85 GLN A O 1
ATOM 743 N N . THR A 1 86 ? -12.460 -6.715 -10.572 1.00 87.44 86 THR A N 1
ATOM 744 C CA . THR A 1 86 ? -11.794 -6.768 -9.266 1.00 87.44 86 THR A CA 1
ATOM 745 C C . THR A 1 86 ? -10.285 -6.859 -9.473 1.00 87.44 86 THR A C 1
ATOM 747 O O . THR A 1 86 ? -9.786 -7.846 -10.024 1.00 87.44 86 THR A O 1
ATOM 750 N N . GLU A 1 87 ? -9.555 -5.821 -9.058 1.00 88.06 87 GLU A N 1
ATOM 751 C CA . GLU A 1 87 ? -8.091 -5.798 -9.096 1.00 88.06 87 GLU A CA 1
ATOM 752 C C . GLU A 1 87 ? -7.505 -6.145 -7.728 1.00 88.06 87 GLU A C 1
ATOM 754 O O . GLU A 1 87 ? -7.815 -5.500 -6.730 1.00 88.06 87 GLU A O 1
ATOM 759 N N . VAL A 1 88 ? -6.610 -7.134 -7.695 1.00 90.62 88 VAL A N 1
ATOM 760 C CA . VAL A 1 88 ? -5.875 -7.506 -6.481 1.00 90.62 88 VAL A CA 1
ATOM 761 C C . VAL A 1 88 ? -4.530 -6.799 -6.506 1.00 90.62 88 VAL A C 1
ATOM 763 O O . VAL A 1 88 ? -3.739 -6.976 -7.435 1.00 90.62 88 VAL A O 1
ATOM 766 N N . VAL A 1 89 ? -4.279 -5.981 -5.485 1.00 91.75 89 VAL A N 1
ATOM 767 C CA . VAL A 1 89 ? -3.096 -5.125 -5.416 1.00 91.75 89 VAL A CA 1
ATOM 768 C C . VAL A 1 89 ? -2.307 -5.411 -4.150 1.00 91.75 89 VAL A C 1
ATOM 770 O O . VAL A 1 89 ? -2.744 -5.100 -3.044 1.00 91.75 89 VAL A O 1
ATOM 773 N N . PHE A 1 90 ? -1.091 -5.919 -4.323 1.00 93.50 90 PHE A N 1
ATOM 774 C CA . PHE A 1 90 ? -0.136 -6.049 -3.228 1.00 93.50 90 PHE A CA 1
ATOM 775 C C . PHE A 1 90 ? 0.807 -4.858 -3.185 1.00 93.50 90 PHE A C 1
ATOM 777 O O . PHE A 1 90 ? 1.318 -4.406 -4.214 1.00 93.50 90 PHE A O 1
ATOM 784 N N . ARG A 1 91 ? 1.079 -4.371 -1.974 1.00 93.50 91 ARG A N 1
ATOM 785 C CA . ARG A 1 91 ? 2.046 -3.303 -1.723 1.00 93.50 91 ARG A CA 1
ATOM 786 C C . ARG A 1 91 ? 3.011 -3.716 -0.625 1.00 93.50 91 ARG A C 1
ATOM 788 O O . ARG A 1 91 ? 2.600 -4.314 0.362 1.00 93.50 91 ARG A O 1
ATOM 795 N N . ALA A 1 92 ? 4.279 -3.373 -0.809 1.00 92.88 92 ALA A N 1
ATOM 796 C CA . ALA A 1 92 ? 5.340 -3.624 0.152 1.00 92.88 92 ALA A CA 1
ATOM 797 C C . ALA A 1 92 ? 6.141 -2.336 0.402 1.00 92.88 92 ALA A C 1
ATOM 799 O O . ALA A 1 92 ? 6.360 -1.564 -0.540 1.00 92.88 92 ALA A O 1
ATOM 800 N N . PRO A 1 93 ? 6.580 -2.093 1.648 1.00 92.62 93 PRO A N 1
ATOM 801 C CA . PRO A 1 93 ? 7.413 -0.947 1.982 1.00 92.62 93 PRO A CA 1
ATOM 802 C C . PRO A 1 93 ? 8.808 -1.146 1.375 1.00 92.62 93 PRO A C 1
ATOM 804 O O . PRO A 1 93 ? 9.523 -2.076 1.744 1.00 92.62 93 PRO A O 1
ATOM 807 N N . THR A 1 94 ? 9.197 -0.324 0.403 1.00 89.56 94 THR A N 1
ATOM 808 C CA . THR A 1 94 ? 10.518 -0.429 -0.239 1.00 89.56 94 THR A CA 1
ATOM 809 C C . THR A 1 94 ? 11.044 0.930 -0.688 1.00 89.56 94 THR A C 1
ATOM 811 O O . THR A 1 94 ? 10.296 1.900 -0.818 1.00 89.56 94 THR A O 1
ATOM 814 N N . GLY A 1 95 ? 12.340 0.980 -0.991 1.00 88.38 95 GLY A N 1
ATOM 815 C CA . GLY A 1 95 ? 12.987 2.146 -1.578 1.00 88.38 95 GLY A CA 1
ATOM 816 C C . GLY A 1 95 ? 13.398 3.198 -0.555 1.00 88.38 95 GLY A C 1
ATOM 817 O O . GLY A 1 95 ? 13.294 3.011 0.655 1.00 88.38 95 GLY A O 1
ATOM 818 N N . ARG A 1 96 ? 13.863 4.333 -1.080 1.00 89.06 96 ARG A N 1
ATOM 819 C CA . ARG A 1 96 ? 14.563 5.357 -0.304 1.00 89.06 96 ARG A CA 1
ATOM 820 C C . ARG A 1 96 ? 13.712 5.944 0.819 1.00 89.06 96 ARG A C 1
ATOM 822 O O . ARG A 1 96 ? 14.234 6.256 1.878 1.00 89.06 96 ARG A O 1
ATOM 829 N N . GLU A 1 97 ? 12.412 6.108 0.604 1.00 88.81 97 GLU A N 1
ATOM 830 C CA . GLU A 1 97 ? 11.497 6.638 1.615 1.00 88.81 97 GLU A CA 1
ATOM 831 C C . GLU A 1 97 ? 11.352 5.689 2.806 1.00 88.81 97 GLU A C 1
ATOM 833 O O . GLU A 1 97 ? 11.260 6.152 3.941 1.00 88.81 97 GLU A O 1
ATOM 838 N N . TYR A 1 98 ? 11.374 4.375 2.565 1.00 92.25 98 TYR A N 1
ATOM 839 C CA . TYR A 1 98 ? 11.380 3.386 3.639 1.00 92.25 98 TYR A CA 1
ATOM 840 C C . TYR A 1 98 ? 12.716 3.391 4.386 1.00 92.25 98 TYR A C 1
ATOM 842 O O . TYR A 1 98 ? 12.721 3.431 5.613 1.00 92.25 98 TYR A O 1
ATOM 850 N N . ASP A 1 99 ? 13.834 3.450 3.658 1.00 92.62 99 ASP A N 1
ATOM 851 C CA . ASP A 1 99 ? 15.176 3.524 4.251 1.00 92.62 99 ASP A CA 1
ATOM 852 C C . ASP A 1 99 ? 15.327 4.775 5.134 1.00 92.62 99 ASP A C 1
ATOM 854 O O . ASP A 1 99 ? 15.819 4.704 6.260 1.00 92.62 99 ASP A O 1
ATOM 858 N N . ASN A 1 100 ? 14.828 5.921 4.656 1.00 92.31 100 ASN A N 1
ATOM 859 C CA . ASN A 1 100 ? 14.786 7.166 5.420 1.00 92.31 100 ASN A CA 1
ATOM 860 C C . ASN A 1 100 ? 13.917 7.033 6.677 1.00 92.31 100 ASN A C 1
ATOM 862 O O . ASN A 1 100 ? 14.254 7.608 7.707 1.00 92.31 100 ASN A O 1
ATOM 866 N N . MET A 1 101 ? 12.801 6.301 6.594 1.00 90.44 101 MET A N 1
ATOM 867 C CA . MET A 1 101 ? 11.911 6.070 7.730 1.00 90.44 101 MET A CA 1
ATOM 868 C C . MET A 1 101 ? 12.603 5.208 8.788 1.00 90.44 101 MET A C 1
ATOM 870 O O . MET A 1 101 ? 12.602 5.585 9.955 1.00 90.44 101 MET A O 1
ATOM 874 N N . ILE A 1 102 ? 13.251 4.108 8.389 1.00 92.19 102 ILE A N 1
ATOM 875 C CA . ILE A 1 102 ? 14.012 3.229 9.295 1.00 92.19 102 ILE A CA 1
ATOM 876 C C . ILE A 1 102 ? 15.162 3.978 9.984 1.00 92.19 102 ILE A C 1
ATOM 878 O O . ILE A 1 102 ? 15.491 3.674 11.127 1.00 92.19 102 ILE A O 1
ATOM 882 N N . ALA A 1 103 ? 15.763 4.966 9.317 1.00 93.38 103 ALA A N 1
ATOM 883 C CA . ALA A 1 103 ? 16.836 5.778 9.891 1.00 93.38 103 ALA A CA 1
ATOM 884 C C . ALA A 1 103 ? 16.371 6.737 11.011 1.00 93.38 103 ALA A C 1
ATOM 886 O O . ALA A 1 103 ? 17.210 7.366 11.660 1.00 93.38 103 ALA A O 1
ATOM 887 N N . LEU A 1 104 ? 15.060 6.879 11.245 1.00 91.62 104 LEU A N 1
ATOM 888 C CA . LEU A 1 104 ? 14.515 7.726 12.306 1.00 91.62 104 LEU A CA 1
ATOM 889 C C . LEU A 1 104 ? 14.661 7.082 13.699 1.00 91.62 104 LEU A C 1
ATOM 891 O O . LEU A 1 104 ? 14.678 5.858 13.830 1.00 91.62 104 LEU A O 1
ATOM 895 N N . PRO A 1 105 ? 14.676 7.891 14.778 1.00 93.88 105 PRO A N 1
ATOM 896 C CA . PRO A 1 105 ? 14.564 7.379 16.142 1.00 93.88 105 PRO A CA 1
ATOM 897 C C . PRO A 1 105 ? 13.292 6.530 16.336 1.00 93.88 105 PRO A C 1
ATOM 899 O O . PRO A 1 105 ? 12.257 6.877 15.761 1.00 93.88 105 PRO A O 1
ATOM 902 N N . PRO A 1 106 ? 13.294 5.497 17.205 1.00 89.19 106 PRO A N 1
ATOM 903 C CA . PRO A 1 106 ? 12.194 4.529 17.312 1.00 89.19 106 PRO A CA 1
ATOM 904 C C . PRO A 1 106 ? 10.796 5.140 17.484 1.00 89.19 106 PRO A C 1
ATOM 906 O O . PRO A 1 106 ? 9.855 4.722 16.816 1.00 89.19 106 PRO A O 1
ATOM 909 N N . ALA A 1 107 ? 10.651 6.169 18.324 1.00 84.00 107 ALA A N 1
ATOM 910 C CA . ALA A 1 107 ? 9.364 6.838 18.529 1.00 84.00 107 ALA A CA 1
ATOM 911 C C . ALA A 1 107 ? 8.866 7.564 17.263 1.00 84.00 107 ALA A C 1
ATOM 913 O O . ALA A 1 107 ? 7.684 7.502 16.928 1.00 84.00 107 ALA A O 1
ATOM 914 N N . GLN A 1 108 ? 9.774 8.216 16.531 1.00 84.88 108 GLN A N 1
ATOM 915 C CA . GLN A 1 108 ? 9.450 8.915 15.285 1.00 84.88 108 GLN A CA 1
ATOM 916 C C . GLN A 1 108 ? 9.190 7.931 14.143 1.00 84.88 108 GLN A C 1
ATOM 918 O O . GLN A 1 108 ? 8.287 8.161 13.343 1.00 84.88 108 GLN A O 1
ATOM 923 N N . PHE A 1 109 ? 9.929 6.817 14.100 1.00 88.69 109 PHE A N 1
ATOM 924 C CA . PHE A 1 109 ? 9.667 5.715 13.178 1.00 88.69 109 PHE A CA 1
ATOM 925 C C . PHE A 1 109 ? 8.251 5.175 13.369 1.00 88.69 109 PHE A C 1
ATOM 927 O O . PHE A 1 109 ? 7.501 5.115 12.402 1.00 88.69 109 PHE A O 1
ATOM 934 N N . GLN A 1 110 ? 7.856 4.847 14.604 1.00 84.69 110 GLN A N 1
ATOM 935 C CA . GLN A 1 110 ? 6.517 4.321 14.888 1.00 84.69 110 GLN A CA 1
ATOM 936 C C . GLN A 1 110 ? 5.420 5.295 14.453 1.00 84.69 110 GLN A C 1
ATOM 938 O O . GLN A 1 110 ? 4.473 4.900 13.776 1.00 84.69 110 GLN A O 1
ATOM 943 N N . GLN A 1 111 ? 5.581 6.585 14.754 1.00 79.75 111 GLN A N 1
ATOM 944 C CA . GLN A 1 111 ? 4.635 7.612 14.326 1.00 79.75 111 GLN A CA 1
ATOM 945 C C . GLN A 1 111 ? 4.560 7.737 12.793 1.00 79.75 111 GLN A C 1
ATOM 947 O O . GLN A 1 111 ? 3.466 7.788 12.228 1.00 79.75 111 GLN A O 1
ATOM 952 N N . ALA A 1 112 ? 5.707 7.778 12.109 1.00 83.81 112 ALA A N 1
ATOM 953 C CA . ALA A 1 112 ? 5.771 7.879 10.652 1.00 83.81 112 ALA A CA 1
ATOM 954 C C . ALA A 1 112 ? 5.205 6.625 9.964 1.00 83.81 112 ALA A C 1
ATOM 956 O O . ALA A 1 112 ? 4.478 6.736 8.975 1.00 83.81 112 ALA A O 1
ATOM 957 N N . TRP A 1 113 ? 5.489 5.446 10.517 1.00 87.81 113 TRP A N 1
ATOM 958 C CA . TRP A 1 113 ? 4.986 4.157 10.058 1.00 87.81 113 TRP A CA 1
ATOM 959 C C . TRP A 1 113 ? 3.466 4.075 10.180 1.00 87.81 113 TRP A C 1
ATOM 961 O O . TRP A 1 113 ? 2.789 3.782 9.196 1.00 87.81 113 TRP A O 1
ATOM 971 N N . GLN A 1 114 ? 2.917 4.414 11.349 1.00 84.88 114 GLN A N 1
ATOM 972 C CA . GLN A 1 114 ? 1.473 4.435 11.582 1.00 84.88 114 GLN A CA 1
ATOM 973 C C . GLN A 1 114 ? 0.763 5.428 10.657 1.00 84.88 114 GLN A C 1
ATOM 975 O O . GLN A 1 114 ? -0.220 5.066 10.014 1.00 84.88 114 GLN A O 1
ATOM 980 N N . ALA A 1 115 ? 1.274 6.656 10.524 1.00 82.69 115 ALA A N 1
ATOM 981 C CA . ALA A 1 115 ? 0.686 7.660 9.637 1.00 82.69 115 ALA A CA 1
ATOM 982 C C . ALA A 1 115 ? 0.695 7.207 8.166 1.00 82.69 115 ALA A C 1
ATOM 984 O O . ALA A 1 115 ? -0.308 7.325 7.460 1.00 82.69 115 ALA A O 1
ATOM 985 N N . SER A 1 116 ? 1.817 6.641 7.722 1.00 87.94 116 SER A N 1
ATOM 986 C CA . SER A 1 116 ? 1.982 6.071 6.385 1.00 87.94 116 SER A CA 1
ATOM 987 C C . SER A 1 116 ? 1.008 4.920 6.127 1.00 87.94 116 SER A C 1
ATOM 989 O O . SER A 1 116 ? 0.371 4.858 5.073 1.00 87.94 116 SER A O 1
ATOM 991 N N . LEU A 1 117 ? 0.860 4.018 7.097 1.00 88.38 117 LEU A N 1
ATOM 992 C CA . LEU A 1 117 ? -0.029 2.870 7.004 1.00 88.38 117 LEU A CA 1
ATOM 993 C C . LEU A 1 117 ? -1.503 3.296 6.959 1.00 88.38 117 LEU A C 1
ATOM 995 O O . LEU A 1 117 ? -2.253 2.816 6.107 1.00 88.38 117 LEU A O 1
ATOM 999 N N . LEU A 1 118 ? -1.909 4.237 7.816 1.00 85.12 118 LEU A N 1
ATOM 1000 C CA . LEU A 1 118 ? -3.257 4.813 7.815 1.00 85.12 118 LEU A CA 1
ATOM 1001 C C . LEU A 1 118 ? -3.581 5.480 6.478 1.00 85.12 118 LEU A C 1
ATOM 1003 O O . LEU A 1 118 ? -4.651 5.253 5.919 1.00 85.12 118 LEU A O 1
ATOM 1007 N N . HIS A 1 119 ? -2.650 6.254 5.918 1.00 85.31 119 HIS A N 1
ATOM 1008 C CA . HIS A 1 119 ? -2.850 6.868 4.610 1.00 85.31 119 HIS A CA 1
ATOM 1009 C C . HIS A 1 119 ? -2.999 5.816 3.502 1.00 85.31 119 HIS A C 1
ATOM 1011 O O . HIS A 1 119 ? -3.967 5.850 2.740 1.00 85.31 119 HIS A O 1
ATOM 1017 N N . ALA A 1 120 ? -2.088 4.839 3.456 1.00 88.06 120 ALA A N 1
ATOM 1018 C CA . ALA A 1 120 ? -2.061 3.805 2.426 1.00 88.06 120 ALA A CA 1
ATOM 1019 C C . ALA A 1 120 ? -3.282 2.877 2.463 1.00 88.06 120 ALA A C 1
ATOM 1021 O O . ALA A 1 120 ? -3.661 2.325 1.424 1.00 88.06 120 ALA A O 1
ATOM 1022 N N . THR A 1 121 ? -3.877 2.692 3.639 1.00 88.06 121 THR A N 1
ATOM 1023 C CA . THR A 1 121 ? -5.092 1.894 3.824 1.00 88.06 121 THR A CA 1
ATOM 1024 C C . THR A 1 121 ? -6.366 2.719 3.745 1.00 88.06 121 THR A C 1
ATOM 1026 O O . THR A 1 121 ? -7.425 2.129 3.585 1.00 88.06 121 THR A O 1
ATOM 1029 N N . SER A 1 122 ? -6.301 4.051 3.820 1.00 82.94 122 SER A N 1
ATOM 1030 C CA . SER A 1 122 ? -7.495 4.893 3.896 1.00 82.94 122 SER A CA 1
ATOM 1031 C C . SER A 1 122 ? -8.464 4.663 2.731 1.00 82.94 122 SER A C 1
ATOM 1033 O O . SER A 1 122 ? -8.084 4.632 1.557 1.00 82.94 122 SER A O 1
ATOM 1035 N N . ARG A 1 123 ? -9.756 4.561 3.059 1.00 81.19 123 ARG A N 1
ATOM 1036 C CA . ARG A 1 123 ? -10.821 4.353 2.071 1.00 81.19 123 ARG A CA 1
ATOM 1037 C C . ARG A 1 123 ? -10.839 5.447 1.006 1.00 81.19 123 ARG A C 1
ATOM 1039 O O . ARG A 1 123 ? -11.024 5.148 -0.167 1.00 81.19 123 ARG A O 1
ATOM 1046 N N . GLN A 1 124 ? -10.619 6.702 1.397 1.00 79.94 124 GLN A N 1
ATOM 1047 C CA . GLN A 1 124 ? -10.571 7.828 0.462 1.00 79.94 124 GLN A CA 1
ATOM 1048 C C . GLN A 1 124 ? -9.432 7.670 -0.553 1.00 79.94 124 GLN A C 1
ATOM 1050 O O . GLN A 1 124 ? -9.645 7.872 -1.747 1.00 79.94 124 GLN A O 1
ATOM 1055 N N . PHE A 1 125 ? -8.244 7.256 -0.099 1.00 84.00 125 PHE A N 1
ATOM 1056 C CA . PHE A 1 125 ? -7.111 7.008 -0.985 1.00 84.00 125 PHE A CA 1
ATOM 1057 C C . PHE A 1 125 ? -7.383 5.843 -1.943 1.00 84.00 125 PHE A C 1
ATOM 1059 O O . PHE A 1 125 ? -7.126 5.976 -3.138 1.00 84.00 125 PHE A O 1
ATOM 1066 N N . LEU A 1 126 ? -7.937 4.735 -1.440 1.00 86.88 126 LEU A N 1
ATOM 1067 C CA . LEU A 1 126 ? -8.213 3.534 -2.236 1.00 86.88 126 LEU A CA 1
ATOM 1068 C C . LEU A 1 126 ? -9.374 3.711 -3.223 1.00 86.88 126 LEU A C 1
ATOM 1070 O O . LEU A 1 126 ? -9.315 3.193 -4.329 1.00 86.88 126 LEU A O 1
ATOM 1074 N N . MET A 1 127 ? -10.414 4.464 -2.861 1.00 83.38 127 MET A N 1
ATOM 1075 C CA . MET A 1 127 ? -11.538 4.748 -3.763 1.00 83.38 127 MET A CA 1
ATOM 1076 C C . MET A 1 127 ? -11.171 5.799 -4.818 1.00 83.38 127 MET A C 1
ATOM 1078 O O . MET A 1 127 ? -11.680 5.756 -5.934 1.00 83.38 127 MET A O 1
ATOM 1082 N N . GLY A 1 128 ? -10.278 6.737 -4.481 1.00 82.12 128 GLY A N 1
ATOM 1083 C CA . GLY A 1 128 ? -9.784 7.749 -5.417 1.00 82.12 128 GLY A CA 1
ATOM 1084 C C . GLY A 1 128 ? -8.710 7.241 -6.383 1.00 82.12 128 GLY A C 1
ATOM 1085 O O . GLY A 1 128 ? -8.483 7.864 -7.418 1.00 82.12 128 GLY A O 1
ATOM 1086 N N . ASN A 1 129 ? -8.050 6.120 -6.072 1.00 85.44 129 ASN A N 1
ATOM 1087 C CA . ASN A 1 129 ? -6.936 5.592 -6.853 1.00 85.44 129 ASN A CA 1
ATOM 1088 C C . ASN A 1 129 ? -7.112 4.102 -7.142 1.00 85.44 129 ASN A C 1
ATOM 1090 O O . ASN A 1 129 ? -7.142 3.282 -6.235 1.00 85.44 129 ASN A O 1
ATOM 1094 N N . THR A 1 130 ? -7.124 3.726 -8.417 1.00 81.94 130 THR A N 1
ATOM 1095 C CA . THR A 1 130 ? -7.246 2.324 -8.835 1.00 81.94 130 THR A CA 1
ATOM 1096 C C . THR A 1 130 ? -5.894 1.716 -9.197 1.00 81.94 130 THR A C 1
ATOM 1098 O O . THR A 1 130 ? -5.095 2.344 -9.904 1.00 81.94 130 THR A O 1
ATOM 1101 N N . GLY A 1 131 ? -5.662 0.465 -8.792 1.00 81.75 131 GLY A N 1
ATOM 1102 C CA . GLY A 1 131 ? -4.569 -0.364 -9.302 1.00 81.75 131 GLY A CA 1
ATOM 1103 C C . GLY A 1 131 ? -3.192 0.283 -9.160 1.00 81.75 131 GLY A C 1
ATOM 1104 O O . GLY A 1 131 ? -2.677 0.476 -8.065 1.00 81.75 131 GLY A O 1
ATOM 1105 N N . PHE A 1 132 ? -2.590 0.662 -10.291 1.00 80.38 132 PHE A N 1
ATOM 1106 C CA . PHE A 1 132 ? -1.277 1.315 -10.328 1.00 80.38 132 PHE A CA 1
ATOM 1107 C C . PHE A 1 132 ? -1.199 2.608 -9.500 1.00 80.38 132 PHE A C 1
ATOM 1109 O O . PHE A 1 132 ? -0.146 2.941 -8.952 1.00 80.38 132 PHE A O 1
ATOM 1116 N N . ASN A 1 133 ? -2.310 3.335 -9.396 1.00 83.94 133 ASN A N 1
ATOM 1117 C CA . ASN A 1 133 ? -2.340 4.637 -8.739 1.00 83.94 133 ASN A CA 1
ATOM 1118 C C . ASN A 1 133 ? -2.358 4.526 -7.210 1.00 83.94 133 ASN A C 1
ATOM 1120 O O . ASN A 1 133 ? -2.164 5.525 -6.530 1.00 83.94 133 ASN A O 1
ATOM 1124 N N . THR A 1 134 ? -2.504 3.323 -6.640 1.00 86.19 134 THR A N 1
ATOM 1125 C CA . THR A 1 134 ? -2.438 3.126 -5.180 1.00 86.19 134 THR A CA 1
ATOM 1126 C C . THR A 1 134 ? -1.005 3.146 -4.635 1.00 86.19 134 THR A C 1
ATOM 1128 O O . THR A 1 134 ? -0.765 2.750 -3.488 1.00 86.19 134 THR A O 1
ATOM 1131 N N . ARG A 1 135 ? -0.026 3.550 -5.455 1.00 85.69 135 ARG A N 1
ATOM 1132 C CA . ARG A 1 135 ? 1.359 3.750 -5.033 1.00 85.69 135 ARG A CA 1
ATOM 1133 C C . ARG A 1 135 ? 1.433 4.967 -4.115 1.00 85.69 135 ARG A C 1
ATOM 1135 O O . ARG A 1 135 ? 1.181 6.087 -4.540 1.00 85.69 135 ARG A O 1
ATOM 1142 N N . SER A 1 136 ? 1.854 4.737 -2.879 1.00 86.31 136 SER A N 1
ATOM 1143 C CA . SER A 1 136 ? 2.057 5.784 -1.882 1.00 86.31 136 SER A CA 1
ATOM 1144 C C . SER A 1 136 ? 3.346 5.470 -1.139 1.00 86.31 136 SER A C 1
ATOM 1146 O O . SER A 1 136 ? 3.306 4.601 -0.270 1.00 86.31 136 SER A O 1
ATOM 1148 N N . PRO A 1 137 ? 4.486 6.110 -1.463 1.00 84.94 137 PRO A N 1
ATOM 1149 C CA . PRO A 1 137 ? 5.746 5.861 -0.767 1.00 84.94 137 PRO A CA 1
ATOM 1150 C C . PRO A 1 137 ? 5.554 5.891 0.759 1.00 84.94 137 PRO A C 1
ATOM 1152 O O . PRO A 1 137 ? 4.846 6.769 1.253 1.00 84.94 137 PRO A O 1
ATOM 1155 N N . PRO A 1 138 ? 6.114 4.927 1.510 1.00 91.06 138 PRO A N 1
ATOM 1156 C CA . PRO A 1 138 ? 7.045 3.867 1.104 1.00 91.06 138 PRO A CA 1
ATOM 1157 C C . PRO A 1 138 ? 6.401 2.638 0.424 1.00 91.06 138 PRO A C 1
ATOM 1159 O O . PRO A 1 138 ? 7.111 1.728 0.003 1.00 91.06 138 PRO A O 1
ATOM 1162 N N . TRP A 1 139 ? 5.075 2.576 0.310 1.00 92.75 139 TRP A N 1
ATOM 1163 C CA . TRP A 1 139 ? 4.328 1.431 -0.218 1.00 92.75 139 TRP A CA 1
ATOM 1164 C C . TRP A 1 139 ? 4.377 1.368 -1.748 1.00 92.75 139 TRP A C 1
ATOM 1166 O O . TRP A 1 139 ? 3.605 2.026 -2.457 1.00 92.75 139 TRP A O 1
ATOM 1176 N N . ASN A 1 140 ? 5.279 0.538 -2.267 1.00 91.25 140 ASN A N 1
ATOM 1177 C CA . ASN A 1 140 ? 5.410 0.270 -3.696 1.00 91.25 140 ASN A CA 1
ATOM 1178 C C . ASN A 1 140 ? 4.683 -1.021 -4.090 1.00 91.25 140 ASN A C 1
ATOM 1180 O O . ASN A 1 140 ? 4.531 -1.943 -3.292 1.00 91.25 140 ASN A O 1
ATOM 1184 N N . LEU A 1 141 ? 4.233 -1.085 -5.343 1.00 91.38 141 LEU A N 1
ATOM 1185 C CA . LEU A 1 141 ? 3.460 -2.207 -5.875 1.00 91.38 141 LEU A CA 1
ATOM 1186 C C . LEU A 1 141 ? 4.314 -3.469 -6.031 1.00 91.38 141 LEU A C 1
ATOM 1188 O O . LEU A 1 141 ? 5.407 -3.426 -6.596 1.00 91.38 141 LEU A O 1
ATOM 1192 N N . CYS A 1 142 ? 3.766 -4.601 -5.598 1.00 91.50 142 CYS A N 1
ATOM 1193 C CA . CYS A 1 142 ? 4.346 -5.927 -5.757 1.00 91.50 142 CYS A CA 1
ATOM 1194 C C . CYS A 1 142 ? 3.581 -6.705 -6.838 1.00 91.50 142 CYS A C 1
ATOM 1196 O O . CYS A 1 142 ? 2.553 -7.345 -6.595 1.00 91.50 142 CYS A O 1
ATOM 1198 N N . TYR A 1 143 ? 4.080 -6.626 -8.071 1.00 90.25 143 TYR A N 1
ATOM 1199 C CA . TYR A 1 143 ? 3.435 -7.251 -9.227 1.00 90.25 143 TYR A CA 1
ATOM 1200 C C . TYR A 1 143 ? 3.554 -8.769 -9.257 1.00 90.25 143 TYR A C 1
ATOM 1202 O O . TYR A 1 143 ? 2.679 -9.419 -9.821 1.00 90.25 143 TYR A O 1
ATOM 1210 N N . THR A 1 144 ? 4.601 -9.333 -8.656 1.00 90.56 144 THR A N 1
ATOM 1211 C CA . THR A 1 144 ? 4.776 -10.786 -8.546 1.00 90.56 144 THR A CA 1
ATOM 1212 C C . THR A 1 144 ? 3.656 -11.388 -7.705 1.00 90.56 144 THR A C 1
ATOM 1214 O O . THR A 1 144 ? 2.889 -12.187 -8.222 1.00 90.56 144 THR A O 1
ATOM 1217 N N . ALA A 1 145 ? 3.442 -10.879 -6.488 1.00 91.38 145 ALA A N 1
ATOM 1218 C CA . ALA A 1 145 ? 2.345 -11.323 -5.626 1.00 91.38 145 ALA A CA 1
ATOM 1219 C C . ALA A 1 145 ? 0.962 -11.123 -6.276 1.00 91.38 145 ALA A C 1
ATOM 1221 O O . ALA A 1 145 ? 0.096 -11.990 -6.194 1.00 91.38 145 ALA A O 1
ATOM 1222 N N . SER A 1 146 ? 0.766 -10.007 -6.987 1.00 91.69 146 SER A N 1
ATOM 1223 C CA . SER A 1 146 ? -0.489 -9.748 -7.713 1.00 91.69 146 SER A CA 1
ATOM 1224 C C . SER A 1 146 ? -0.695 -10.736 -8.876 1.00 91.69 146 SER A C 1
ATOM 1226 O O . SER A 1 146 ? -1.805 -11.204 -9.115 1.00 91.69 146 SER A O 1
ATOM 1228 N N . THR A 1 147 ? 0.384 -11.097 -9.578 1.00 91.62 147 THR A N 1
ATOM 1229 C CA . THR A 1 147 ? 0.381 -12.117 -10.639 1.00 91.62 147 THR A CA 1
ATOM 1230 C C . THR A 1 147 ? 0.040 -13.494 -10.079 1.00 91.62 147 THR A C 1
ATOM 1232 O O . THR A 1 147 ? -0.781 -14.198 -10.666 1.00 91.62 147 THR A O 1
ATOM 1235 N N . ASP A 1 148 ? 0.628 -13.856 -8.940 1.00 92.12 148 ASP A N 1
ATOM 1236 C CA . ASP A 1 148 ? 0.391 -15.137 -8.275 1.00 92.12 148 ASP A CA 1
ATOM 1237 C C . ASP A 1 148 ? -1.060 -15.246 -7.790 1.00 92.12 148 ASP A C 1
ATOM 1239 O O . ASP A 1 148 ? -1.714 -16.263 -8.017 1.00 92.12 148 ASP A O 1
ATOM 1243 N N . ALA A 1 149 ? -1.619 -14.170 -7.225 1.00 91.69 149 ALA A N 1
ATOM 1244 C CA . ALA A 1 149 ? -3.029 -14.124 -6.842 1.00 91.69 149 ALA A CA 1
ATOM 1245 C C . ALA A 1 149 ? -3.968 -14.319 -8.045 1.00 91.69 149 ALA A C 1
ATOM 1247 O O . ALA A 1 149 ? -4.941 -15.068 -7.958 1.00 91.69 149 ALA A O 1
ATOM 1248 N N . TYR A 1 150 ? -3.664 -13.715 -9.198 1.00 92.19 150 TYR A N 1
ATOM 1249 C CA . TYR A 1 150 ? -4.438 -13.955 -10.420 1.00 92.19 150 TYR A CA 1
ATOM 1250 C C . TYR A 1 150 ? -4.267 -15.365 -10.972 1.00 92.19 150 TYR A C 1
ATOM 1252 O O . TYR A 1 150 ? -5.221 -15.921 -11.519 1.00 92.19 150 TYR A O 1
ATOM 1260 N N . HIS A 1 151 ? -3.087 -15.962 -10.823 1.00 92.06 151 HIS A N 1
ATOM 1261 C CA . HIS A 1 151 ? -2.874 -17.355 -11.187 1.00 92.06 151 HIS A CA 1
ATOM 1262 C C . HIS A 1 151 ? -3.734 -18.293 -10.323 1.00 92.06 151 HIS A C 1
ATOM 1264 O O . HIS A 1 151 ? -4.403 -19.169 -10.869 1.00 92.06 151 HIS A O 1
ATOM 1270 N N . LEU A 1 152 ? -3.777 -18.071 -9.004 1.00 91.75 152 LEU A N 1
ATOM 1271 C CA . LEU A 1 152 ? -4.616 -18.829 -8.064 1.00 91.75 152 LEU A CA 1
ATOM 1272 C C . LEU A 1 152 ? -6.117 -18.647 -8.326 1.00 91.75 152 LEU A C 1
ATOM 1274 O O . LEU A 1 152 ? -6.890 -19.599 -8.227 1.00 91.75 152 LEU A O 1
ATOM 1278 N N . ALA A 1 153 ? -6.532 -17.441 -8.709 1.00 91.69 153 ALA A N 1
ATOM 1279 C CA . ALA A 1 153 ? -7.914 -17.194 -9.098 1.00 91.69 153 ALA A CA 1
ATOM 1280 C C . ALA A 1 153 ? -8.286 -17.924 -10.395 1.00 91.69 153 ALA A C 1
ATOM 1282 O O . ALA A 1 153 ? -9.342 -18.543 -10.492 1.00 91.69 153 ALA A O 1
ATOM 1283 N N . ASN A 1 154 ? -7.398 -17.911 -11.392 1.00 91.12 154 ASN A N 1
ATOM 1284 C CA . ASN A 1 154 ? -7.634 -18.602 -12.661 1.00 91.12 154 ASN A CA 1
ATOM 1285 C C . ASN A 1 154 ? -7.617 -20.129 -12.525 1.00 91.12 154 ASN A C 1
ATOM 1287 O O . ASN A 1 154 ? -8.254 -20.807 -13.327 1.00 91.12 154 ASN A O 1
ATOM 1291 N N . SER A 1 155 ? -6.900 -20.674 -11.538 1.00 93.00 155 SER A N 1
ATOM 1292 C CA . SER A 1 155 ? -6.929 -22.106 -11.226 1.00 93.00 155 SER A CA 1
ATOM 1293 C C . SER A 1 155 ? -8.156 -22.523 -10.406 1.00 93.00 155 SER A C 1
ATOM 1295 O O . SER A 1 155 ? -8.295 -23.705 -10.098 1.00 93.00 155 SER A O 1
ATOM 1297 N N . GLY A 1 156 ? -9.041 -21.581 -10.054 1.00 90.12 156 GLY A N 1
ATOM 1298 C CA . GLY A 1 156 ? -10.249 -21.837 -9.269 1.00 90.12 156 GLY A CA 1
ATOM 1299 C C . GLY A 1 156 ? -9.981 -22.143 -7.794 1.00 90.12 156 GLY A C 1
ATOM 1300 O O . GLY A 1 156 ? -10.888 -22.578 -7.093 1.00 90.12 156 GLY A O 1
ATOM 1301 N N . GLN A 1 157 ? -8.752 -21.931 -7.312 1.00 91.62 157 GLN A N 1
ATOM 1302 C CA . GLN A 1 157 ? -8.397 -22.168 -5.909 1.00 91.62 157 GLN A CA 1
ATOM 1303 C C . GLN A 1 157 ? -8.890 -21.051 -4.987 1.00 91.62 157 GLN A C 1
ATOM 1305 O O . GLN A 1 157 ? -9.019 -21.265 -3.783 1.00 91.62 157 GLN A O 1
ATOM 1310 N N . PHE A 1 158 ? -9.144 -19.860 -5.534 1.00 86.12 158 PHE A N 1
ATOM 1311 C CA . PHE A 1 158 ? -9.574 -18.703 -4.759 1.00 86.12 158 PHE A CA 1
ATOM 1312 C C . PHE A 1 158 ? -10.516 -17.804 -5.567 1.00 86.12 158 PHE A C 1
ATOM 1314 O O . PHE A 1 158 ? -10.275 -17.568 -6.750 1.00 86.12 158 PHE A O 1
ATOM 1321 N N . ASP A 1 159 ? -11.561 -17.270 -4.932 1.00 88.31 159 ASP A N 1
ATOM 1322 C CA . ASP A 1 159 ? -12.435 -16.271 -5.557 1.00 88.31 159 ASP A CA 1
ATOM 1323 C C . ASP A 1 159 ? -11.886 -14.858 -5.331 1.00 88.31 159 ASP A C 1
ATOM 1325 O O . ASP A 1 159 ? -11.554 -14.472 -4.211 1.00 88.31 159 ASP A O 1
ATOM 1329 N N . LEU A 1 160 ? -11.821 -14.057 -6.394 1.00 85.25 160 LEU A N 1
ATOM 1330 C CA . LEU A 1 160 ? -11.340 -12.680 -6.324 1.00 85.25 160 LEU A CA 1
ATOM 1331 C C . LEU A 1 160 ? -12.197 -11.801 -5.413 1.00 85.25 160 LEU A C 1
ATOM 1333 O O . LEU A 1 160 ? -11.670 -10.859 -4.830 1.00 85.25 160 LEU A O 1
ATOM 1337 N N . ASN A 1 161 ? -13.484 -12.118 -5.277 1.00 85.00 161 ASN A N 1
ATOM 1338 C CA . ASN A 1 161 ? -14.414 -11.352 -4.447 1.00 85.00 161 ASN A CA 1
ATOM 1339 C C . ASN A 1 161 ? -14.145 -11.495 -2.945 1.00 85.00 161 ASN A C 1
ATOM 1341 O O . ASN A 1 161 ? -14.652 -10.699 -2.166 1.00 85.00 161 ASN A O 1
ATOM 1345 N N . ASN A 1 162 ? -13.335 -12.475 -2.540 1.00 85.12 162 ASN A N 1
ATOM 1346 C CA . ASN A 1 162 ? -12.969 -12.680 -1.140 1.00 85.12 162 ASN A CA 1
ATOM 1347 C C . ASN A 1 162 ? -11.734 -11.863 -0.724 1.00 85.12 162 ASN A C 1
ATOM 1349 O O . ASN A 1 162 ? -11.319 -11.929 0.433 1.00 85.12 162 ASN A O 1
ATOM 1353 N N . TRP A 1 163 ? -11.095 -11.143 -1.655 1.00 84.00 163 TRP A N 1
ATOM 1354 C CA . TRP A 1 163 ? -9.971 -10.273 -1.319 1.00 84.00 163 TRP A CA 1
ATOM 1355 C C . TRP A 1 163 ? -10.465 -8.973 -0.701 1.00 84.00 163 TRP A C 1
ATOM 1357 O O . TRP A 1 163 ? -11.026 -8.121 -1.383 1.00 84.00 163 TRP A O 1
ATOM 1367 N N . GLU A 1 164 ? -10.145 -8.803 0.576 1.00 87.44 164 GLU A N 1
ATOM 1368 C CA . GLU A 1 164 ? -10.421 -7.588 1.330 1.00 87.44 164 GLU A CA 1
ATOM 1369 C C . GLU A 1 164 ? -9.130 -6.875 1.751 1.00 87.44 164 GLU A C 1
ATOM 1371 O O . GLU A 1 164 ? -8.039 -7.460 1.811 1.00 87.44 164 GLU A O 1
ATOM 1376 N N . VAL A 1 165 ? -9.247 -5.583 2.068 1.00 89.00 165 VAL A N 1
ATOM 1377 C CA . VAL A 1 165 ? -8.102 -4.760 2.482 1.00 89.00 165 VAL A CA 1
ATOM 1378 C C . VAL A 1 165 ? -7.540 -5.276 3.805 1.00 89.00 165 VAL A C 1
ATOM 1380 O O . VAL A 1 165 ? -8.168 -5.168 4.860 1.00 89.00 165 VAL A O 1
ATOM 1383 N N . SER A 1 166 ? -6.320 -5.804 3.750 1.00 90.56 166 SER A N 1
ATOM 1384 C CA . SER A 1 166 ? -5.602 -6.343 4.901 1.00 90.56 166 SER A CA 1
ATOM 1385 C C . SER A 1 166 ? -4.143 -5.899 4.906 1.00 90.56 166 SER A C 1
ATOM 1387 O O . SER A 1 166 ? -3.518 -5.699 3.861 1.00 90.56 166 SER A O 1
ATOM 1389 N N . VAL A 1 167 ? -3.594 -5.741 6.105 1.00 90.69 167 VAL A N 1
ATOM 1390 C CA . VAL A 1 167 ? -2.192 -5.398 6.337 1.00 90.69 167 VAL A CA 1
ATOM 1391 C C . VAL A 1 167 ? -1.517 -6.593 6.981 1.00 90.69 167 VAL A C 1
ATOM 1393 O O . VAL A 1 167 ? -1.950 -7.078 8.021 1.00 90.69 167 VAL A O 1
ATOM 1396 N N . TRP A 1 168 ? -0.445 -7.059 6.354 1.00 90.94 168 TRP A N 1
ATOM 1397 C CA . TRP A 1 168 ? 0.314 -8.214 6.807 1.00 90.94 168 TRP A CA 1
ATOM 1398 C C . TRP A 1 168 ? 1.616 -7.722 7.419 1.00 90.94 168 TRP A C 1
ATOM 1400 O O . TRP A 1 168 ? 2.404 -7.051 6.750 1.00 90.94 168 TRP A O 1
ATOM 1410 N N . GLN A 1 169 ? 1.844 -8.049 8.685 1.00 89.94 169 GLN A N 1
ATOM 1411 C CA . GLN A 1 169 ? 3.052 -7.657 9.402 1.00 89.94 169 GLN A CA 1
ATOM 1412 C C . GLN A 1 169 ? 3.626 -8.843 10.166 1.00 89.94 169 GLN A C 1
ATOM 1414 O O . GLN A 1 169 ? 2.921 -9.801 10.470 1.00 89.94 169 GLN A O 1
ATOM 1419 N N . LYS A 1 170 ? 4.922 -8.798 10.466 1.00 86.50 170 LYS A N 1
ATOM 1420 C CA . LYS A 1 170 ? 5.536 -9.782 11.355 1.00 86.50 170 LYS A CA 1
ATOM 1421 C C . LYS A 1 170 ? 5.519 -9.262 12.782 1.00 86.50 170 LYS A C 1
ATOM 1423 O O . LYS A 1 170 ? 5.863 -8.105 13.010 1.00 86.50 170 LYS A O 1
ATOM 1428 N N . ASN A 1 171 ? 5.136 -10.116 13.724 1.00 83.19 171 ASN A N 1
ATOM 1429 C CA . ASN A 1 171 ? 5.278 -9.823 15.145 1.00 83.19 171 ASN A CA 1
ATOM 1430 C C . ASN A 1 171 ? 6.750 -9.935 15.594 1.00 83.19 171 ASN A C 1
ATOM 1432 O O . ASN A 1 171 ? 7.633 -10.312 14.818 1.00 83.19 171 ASN A O 1
ATOM 1436 N N . GLU A 1 172 ? 7.007 -9.635 16.868 1.00 82.62 172 GLU A N 1
ATOM 1437 C CA . GLU A 1 172 ? 8.340 -9.730 17.484 1.00 82.62 172 GLU A CA 1
ATOM 1438 C C . GLU A 1 172 ? 8.949 -11.140 17.363 1.00 82.62 172 GLU A C 1
ATOM 1440 O O . GLU A 1 172 ? 10.160 -11.292 17.216 1.00 82.62 172 GLU A O 1
ATOM 1445 N N . TYR A 1 173 ? 8.099 -12.170 17.312 1.00 87.44 173 TYR A N 1
ATOM 1446 C CA . TYR A 1 173 ? 8.468 -13.576 17.128 1.00 87.44 173 TYR A CA 1
ATOM 1447 C C . TYR A 1 173 ? 8.581 -14.008 15.655 1.00 87.44 173 TYR A C 1
ATOM 1449 O O . TYR A 1 173 ? 8.639 -15.203 15.370 1.00 87.44 173 TYR A O 1
ATOM 1457 N N . GLN A 1 174 ? 8.607 -13.066 14.704 1.00 86.56 174 GLN A N 1
ATOM 1458 C CA . GLN A 1 174 ? 8.700 -13.317 13.256 1.00 86.56 174 GLN A CA 1
ATOM 1459 C C . GLN A 1 174 ? 7.514 -14.078 12.637 1.00 86.56 174 GLN A C 1
ATOM 1461 O O . GLN A 1 174 ? 7.600 -14.529 11.490 1.00 86.56 174 GLN A O 1
ATOM 1466 N N . GLN A 1 175 ? 6.396 -14.192 13.348 1.00 88.38 175 GLN A N 1
ATOM 1467 C CA . GLN A 1 175 ? 5.164 -14.793 12.844 1.00 88.38 175 GLN A CA 1
ATOM 1468 C C . GLN A 1 175 ? 4.327 -13.748 12.111 1.00 88.38 175 GLN A C 1
ATOM 1470 O O . GLN A 1 175 ? 4.257 -12.590 12.522 1.00 88.38 175 GLN A O 1
ATOM 1475 N N . TRP A 1 176 ? 3.672 -14.167 11.031 1.00 88.62 176 TRP A N 1
ATOM 1476 C CA . TRP A 1 176 ? 2.767 -13.304 10.284 1.00 88.62 176 TRP A CA 1
ATOM 1477 C C . TRP A 1 176 ? 1.477 -13.067 11.063 1.00 88.62 176 TRP A C 1
ATOM 1479 O O . TRP A 1 176 ? 0.809 -14.011 11.478 1.00 88.62 176 TRP A O 1
ATOM 1489 N N . THR A 1 177 ? 1.120 -11.799 11.220 1.00 86.38 177 THR A N 1
ATOM 1490 C CA . THR A 1 177 ? -0.166 -11.346 11.736 1.00 86.38 177 THR A CA 1
ATOM 1491 C C . THR A 1 177 ? -0.876 -10.526 10.667 1.00 86.38 177 THR A C 1
ATOM 1493 O O . THR A 1 177 ? -0.249 -9.826 9.864 1.00 86.38 177 THR A O 1
ATOM 1496 N N . VAL A 1 178 ? -2.200 -10.656 10.636 1.00 87.12 178 VAL A N 1
ATOM 1497 C CA . VAL A 1 178 ? -3.070 -9.946 9.701 1.00 87.12 178 VAL A CA 1
ATOM 1498 C C . VAL A 1 178 ? -3.879 -8.929 10.478 1.00 87.12 178 VAL A C 1
ATOM 1500 O O . VAL A 1 178 ? -4.572 -9.272 11.433 1.00 87.12 178 VAL A O 1
ATOM 1503 N N . TRP A 1 179 ? -3.809 -7.680 10.039 1.00 84.00 179 TRP A N 1
ATOM 1504 C CA . TRP A 1 179 ? -4.722 -6.637 10.457 1.00 84.00 179 TRP A CA 1
ATOM 1505 C C . TRP A 1 179 ? -5.756 -6.402 9.356 1.00 84.00 179 TRP A C 1
ATOM 1507 O O . TRP A 1 179 ? -5.444 -5.928 8.263 1.00 84.00 179 TRP A O 1
ATOM 1517 N N . GLU A 1 180 ? -7.001 -6.772 9.639 1.00 81.00 180 GLU A N 1
ATOM 15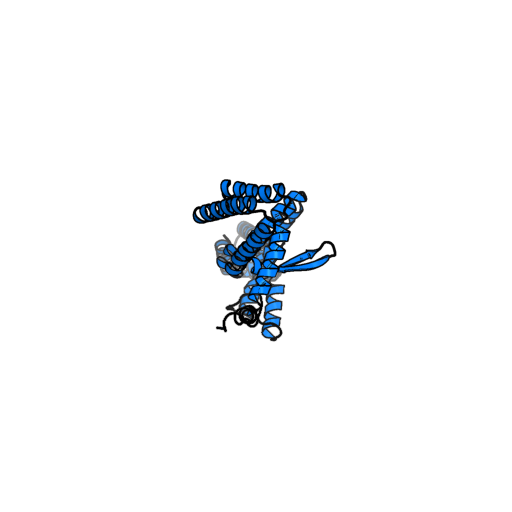18 C CA . GLU A 1 180 ? -8.130 -6.679 8.714 1.00 81.00 180 GLU A CA 1
ATOM 1519 C C . GLU A 1 180 ? -8.693 -5.256 8.680 1.00 81.00 180 GLU A C 1
ATOM 1521 O O . GLU A 1 180 ? -9.731 -4.949 9.266 1.00 81.00 180 GLU A O 1
ATOM 1526 N N . THR A 1 181 ? -7.987 -4.357 7.996 1.00 76.50 181 THR A N 1
ATOM 1527 C CA . THR A 1 181 ? -8.341 -2.933 7.972 1.00 76.50 181 THR A CA 1
ATOM 1528 C C . THR A 1 181 ? -9.719 -2.672 7.361 1.00 76.50 181 THR A C 1
ATOM 1530 O O . THR A 1 181 ? -10.369 -1.701 7.744 1.00 76.50 181 THR A O 1
ATOM 1533 N N . TRP A 1 182 ? -10.199 -3.546 6.470 1.00 68.44 182 TRP A N 1
ATOM 1534 C CA . TRP A 1 182 ? -11.549 -3.473 5.905 1.00 68.44 182 TRP A CA 1
ATOM 1535 C C . TRP A 1 182 ? -12.646 -3.433 6.981 1.00 68.44 182 TRP A C 1
ATOM 1537 O O . TRP A 1 182 ? -13.597 -2.662 6.850 1.00 68.44 182 TRP A O 1
ATOM 1547 N N . LYS A 1 183 ? -12.475 -4.162 8.096 1.00 66.31 183 LYS A N 1
ATOM 1548 C CA . LYS A 1 183 ? -13.444 -4.186 9.205 1.00 66.31 183 LYS A CA 1
ATOM 1549 C C . LYS A 1 183 ? -13.617 -2.807 9.835 1.00 66.31 183 LYS A C 1
ATOM 1551 O O . LYS A 1 183 ? -14.719 -2.412 10.186 1.00 66.31 183 LYS A O 1
ATOM 1556 N N . HIS A 1 184 ? -12.545 -2.029 9.923 1.00 63.31 184 HIS A N 1
ATOM 1557 C CA . HIS A 1 184 ? -12.585 -0.692 10.516 1.00 63.31 184 HIS A CA 1
ATOM 1558 C C . HIS A 1 184 ? -13.108 0.394 9.557 1.00 63.31 184 HIS A C 1
ATOM 1560 O O . HIS A 1 184 ? -13.279 1.542 9.963 1.00 63.31 184 HIS A O 1
ATOM 1566 N N . GLN A 1 185 ? -13.345 0.062 8.283 1.00 63.28 185 GLN A N 1
ATOM 1567 C CA . GLN A 1 185 ? -13.769 1.014 7.247 1.00 63.28 185 GLN A CA 1
ATOM 1568 C C . GLN A 1 185 ? -15.240 0.883 6.847 1.00 63.28 185 GLN A C 1
ATOM 1570 O O . GLN A 1 185 ? -15.736 1.733 6.094 1.00 63.28 185 GLN A O 1
ATOM 1575 N N . ASP A 1 186 ? -15.933 -0.151 7.332 1.00 67.50 186 ASP A N 1
ATOM 1576 C CA . ASP A 1 186 ? -17.378 -0.288 7.181 1.00 67.50 186 ASP A CA 1
ATOM 1577 C C . ASP A 1 186 ? -18.077 0.732 8.101 1.00 67.50 186 ASP A C 1
ATOM 1579 O O . ASP A 1 186 ? -18.008 0.603 9.326 1.00 67.50 186 ASP A O 1
ATOM 1583 N N . PRO A 1 187 ? -18.757 1.757 7.549 1.00 69.50 187 PRO A N 1
ATOM 1584 C CA . PRO A 1 187 ? -19.432 2.770 8.352 1.00 69.50 187 PRO A CA 1
ATOM 1585 C C . PRO A 1 187 ? -20.493 2.153 9.261 1.00 69.50 187 PRO A C 1
ATOM 1587 O O . PRO A 1 187 ? -20.679 2.615 10.381 1.00 69.50 187 PRO A O 1
ATOM 1590 N N . THR A 1 188 ? -21.163 1.092 8.802 1.00 74.88 188 THR A N 1
ATOM 1591 C CA . THR A 1 188 ? -22.226 0.440 9.568 1.00 74.88 188 THR A CA 1
ATOM 1592 C C . THR A 1 188 ? -21.661 -0.307 10.773 1.00 74.88 188 THR A C 1
ATOM 1594 O O . THR A 1 188 ? -22.197 -0.183 11.877 1.00 74.88 188 THR A O 1
ATOM 1597 N N . LEU A 1 189 ? -20.537 -1.009 10.596 1.00 75.25 189 LEU A N 1
ATOM 1598 C CA . LEU A 1 189 ? -19.845 -1.699 11.680 1.00 75.25 189 LEU A CA 1
ATOM 1599 C C . LEU A 1 189 ? -19.200 -0.707 12.653 1.00 75.25 189 LEU A C 1
ATOM 1601 O O . LEU A 1 189 ? -19.309 -0.886 13.864 1.00 75.25 189 LEU A O 1
ATOM 1605 N N . SER A 1 190 ? -18.598 0.372 12.152 1.00 73.44 190 SER A N 1
ATOM 1606 C CA . SER A 1 190 ? -18.020 1.434 12.981 1.00 73.44 190 SER A CA 1
ATOM 1607 C C . SER A 1 190 ? -19.075 2.144 13.834 1.00 73.44 190 SER A C 1
ATOM 1609 O O . SER A 1 190 ? -18.850 2.362 15.024 1.00 73.44 190 SER A O 1
ATOM 1611 N N . THR A 1 191 ? -20.259 2.445 13.285 1.00 80.00 191 THR A N 1
ATOM 1612 C CA . THR A 1 191 ? -21.366 3.009 14.074 1.00 80.00 191 THR A CA 1
ATOM 1613 C C . THR A 1 191 ? -21.849 2.033 15.146 1.00 80.00 191 THR A C 1
ATOM 1615 O O . THR A 1 191 ? -22.017 2.439 16.293 1.00 80.00 191 THR A O 1
ATOM 1618 N N . LYS A 1 192 ? -22.023 0.746 14.818 1.00 83.19 192 LYS A N 1
ATOM 1619 C CA . LYS A 1 192 ? -22.399 -0.278 15.811 1.00 83.19 192 LYS A CA 1
ATOM 1620 C C . LYS A 1 192 ? -21.347 -0.434 16.909 1.00 83.19 192 LYS A C 1
ATOM 1622 O O . LYS A 1 192 ? -21.702 -0.525 18.077 1.00 83.19 192 LYS A O 1
ATOM 1627 N N . THR A 1 193 ? -20.069 -0.417 16.542 1.00 82.56 193 THR A N 1
ATOM 1628 C CA . THR A 1 193 ? -18.937 -0.511 17.475 1.00 82.56 193 THR A CA 1
ATOM 1629 C C . THR A 1 193 ? -18.951 0.660 18.459 1.00 82.56 193 THR A C 1
ATOM 1631 O O . THR A 1 193 ? -18.840 0.447 19.663 1.00 82.56 193 THR A O 1
ATOM 1634 N N . LEU A 1 194 ? -19.180 1.886 17.971 1.00 84.88 194 LEU A N 1
ATOM 1635 C CA . LEU A 1 194 ? -19.340 3.070 18.822 1.00 84.88 194 LEU A CA 1
ATOM 1636 C C . LEU A 1 194 ? -20.527 2.943 19.784 1.00 84.88 194 LEU A C 1
ATOM 1638 O O . LEU A 1 194 ? -20.396 3.317 20.945 1.00 84.88 194 LEU A O 1
ATOM 1642 N N . ILE A 1 195 ? -21.668 2.421 19.326 1.00 87.44 195 ILE A N 1
ATOM 1643 C CA . ILE A 1 195 ? -22.848 2.209 20.179 1.00 87.44 195 ILE A CA 1
ATOM 1644 C C . ILE A 1 195 ? -22.534 1.198 21.288 1.00 87.44 195 ILE A C 1
ATOM 1646 O O . ILE A 1 195 ? -22.724 1.515 22.456 1.00 87.44 195 ILE A O 1
ATOM 1650 N N . ILE A 1 196 ? -21.974 0.035 20.943 1.00 88.69 196 ILE A N 1
ATOM 1651 C CA . ILE A 1 196 ? -21.620 -1.015 21.915 1.00 88.69 196 ILE A CA 1
ATOM 1652 C C . ILE A 1 196 ? -20.602 -0.500 22.935 1.00 88.69 196 ILE A C 1
ATOM 1654 O O . ILE A 1 196 ? -20.729 -0.752 24.131 1.00 88.69 196 ILE A O 1
ATOM 1658 N N . MET A 1 197 ? -19.597 0.247 22.478 1.00 88.69 197 MET A N 1
ATOM 1659 C CA . MET A 1 197 ? -18.595 0.838 23.359 1.00 88.69 197 MET A CA 1
ATOM 1660 C C . MET A 1 197 ? -19.225 1.842 24.335 1.00 88.69 197 MET A C 1
ATOM 1662 O O . MET A 1 197 ? -18.915 1.811 25.524 1.00 88.69 197 MET A O 1
ATOM 1666 N N . LYS A 1 198 ? -20.149 2.693 23.866 1.00 88.12 198 LYS A N 1
ATOM 1667 C CA . LYS A 1 198 ? -20.907 3.609 24.734 1.00 88.12 198 LYS A CA 1
ATOM 1668 C C . LYS A 1 198 ? -21.755 2.853 25.750 1.00 88.12 198 LYS A C 1
ATOM 1670 O O . LYS A 1 198 ? -21.709 3.187 26.926 1.00 88.12 198 LYS A O 1
ATOM 1675 N N . GLU A 1 199 ? -22.495 1.835 25.321 1.00 89.69 199 GLU A N 1
ATOM 1676 C CA . GLU A 1 199 ? -23.338 1.024 26.207 1.00 89.69 199 GLU A CA 1
ATOM 1677 C C . GLU A 1 199 ? -22.518 0.352 27.315 1.00 89.69 199 GLU A C 1
ATOM 1679 O O . 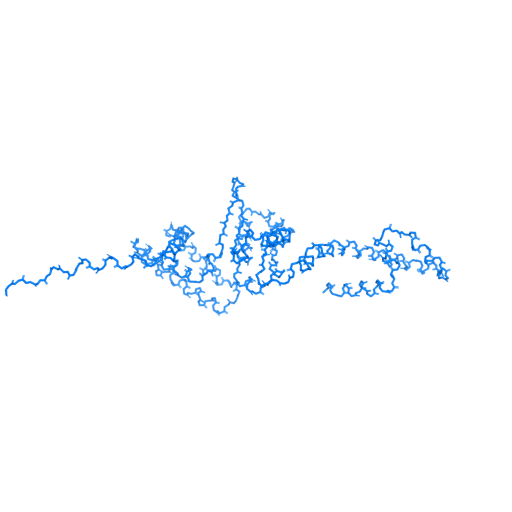GLU A 1 199 ? -22.918 0.398 28.477 1.00 89.69 199 GLU A O 1
ATOM 1684 N N . LYS A 1 200 ? -21.339 -0.196 26.988 1.00 88.81 200 LYS A N 1
ATOM 1685 C CA . LYS A 1 200 ? -20.417 -0.776 27.978 1.00 88.81 200 LYS A CA 1
ATOM 1686 C C . LYS A 1 200 ? -19.927 0.265 28.986 1.00 88.81 200 LYS A C 1
ATOM 1688 O O . LYS A 1 200 ? -20.006 0.036 30.188 1.00 88.81 200 LYS A O 1
ATOM 1693 N N . LEU A 1 201 ? -19.496 1.434 28.513 1.00 88.44 201 LEU A N 1
ATOM 1694 C CA . LEU A 1 201 ? -19.025 2.516 29.384 1.00 88.44 201 LEU A CA 1
ATOM 1695 C C . LEU A 1 201 ? -20.140 3.076 30.284 1.00 88.44 201 LEU A C 1
ATOM 1697 O O . LEU A 1 201 ? -19.891 3.402 31.444 1.00 88.44 201 LEU A O 1
ATOM 1701 N N . LEU A 1 202 ? -21.376 3.156 29.782 1.00 89.69 202 LEU A N 1
ATOM 1702 C CA . LEU A 1 202 ? -22.543 3.536 30.582 1.00 89.69 202 LEU A CA 1
ATOM 1703 C C . LEU A 1 202 ? -22.878 2.470 31.632 1.00 89.69 202 LEU A C 1
ATOM 1705 O O . LEU A 1 202 ? -23.158 2.817 32.776 1.00 89.69 202 LEU A O 1
ATOM 1709 N N . ALA A 1 203 ? -22.792 1.184 31.283 1.00 88.69 203 ALA A N 1
ATOM 1710 C CA . ALA A 1 203 ? -22.999 0.085 32.227 1.00 88.69 203 ALA A CA 1
ATOM 1711 C C . ALA A 1 203 ? -21.946 0.057 33.354 1.00 88.69 203 ALA A C 1
ATOM 1713 O O . ALA A 1 203 ? -22.251 -0.365 34.467 1.00 88.69 203 ALA A O 1
ATOM 1714 N N . GLU A 1 204 ? -20.734 0.554 33.093 1.00 88.75 204 GLU A N 1
ATOM 1715 C CA . GLU A 1 204 ? -19.684 0.774 34.099 1.00 88.75 204 GLU A CA 1
ATOM 1716 C C . GLU A 1 204 ? -19.889 2.045 34.948 1.00 88.75 204 GLU A C 1
ATOM 1718 O O . GLU A 1 204 ? -19.087 2.329 35.839 1.00 88.75 204 GLU A O 1
ATOM 1723 N N . GLY A 1 205 ? -20.945 2.825 34.692 1.00 86.31 205 GLY A N 1
ATOM 1724 C CA . GLY A 1 205 ? -21.255 4.060 35.418 1.00 86.31 205 GLY A CA 1
ATOM 1725 C C . GLY A 1 205 ? -20.454 5.285 34.963 1.00 86.31 205 GLY A C 1
ATOM 1726 O O . GLY A 1 205 ? -20.398 6.282 35.682 1.00 86.31 205 GLY A O 1
ATOM 1727 N N . ARG A 1 206 ? -19.831 5.253 33.777 1.00 90.38 206 ARG A N 1
ATOM 1728 C CA . ARG A 1 206 ? -18.975 6.337 33.253 1.00 90.38 206 ARG A CA 1
ATOM 1729 C C . ARG A 1 206 ? -19.747 7.346 32.394 1.00 90.38 206 ARG A C 1
ATOM 1731 O O . ARG A 1 206 ? -19.313 7.720 31.305 1.00 90.38 206 ARG A O 1
ATOM 1738 N N . GLU A 1 207 ? -20.899 7.801 32.876 1.00 89.38 207 GLU A N 1
ATOM 1739 C CA . GLU A 1 207 ? -21.811 8.681 32.123 1.00 89.38 207 GLU A CA 1
ATOM 1740 C C . GLU A 1 207 ? -21.171 10.029 31.750 1.00 89.38 207 GLU A C 1
ATOM 1742 O O . GLU A 1 207 ? -21.272 10.481 30.607 1.00 89.38 207 GLU A O 1
ATOM 1747 N N . GLU A 1 208 ? -20.446 10.649 32.686 1.00 86.62 208 GLU A N 1
ATOM 1748 C CA . GLU A 1 208 ? -19.783 11.940 32.461 1.00 86.62 208 GLU A CA 1
ATOM 1749 C C . GLU A 1 208 ? -18.694 11.845 31.377 1.00 86.62 208 GLU A C 1
ATOM 1751 O O . GLU A 1 208 ? -18.562 12.734 30.531 1.00 86.62 208 GLU A O 1
ATOM 1756 N N . PHE A 1 209 ? -17.940 10.742 31.363 1.00 90.19 209 PHE A N 1
ATOM 1757 C CA . PHE A 1 209 ? -16.931 10.472 30.342 1.00 90.19 209 PHE A CA 1
ATOM 1758 C C . PHE A 1 209 ? -17.561 10.311 28.960 1.00 90.19 209 PHE A C 1
ATOM 1760 O O . PHE A 1 209 ? -17.100 10.932 28.001 1.00 90.19 209 PHE A O 1
ATOM 1767 N N . VAL A 1 210 ? -18.633 9.516 28.855 1.00 89.19 210 VAL A N 1
ATOM 1768 C CA . VAL A 1 210 ? -19.332 9.293 27.583 1.00 89.19 210 VAL A CA 1
ATOM 1769 C C . VAL A 1 210 ? -19.845 10.618 27.018 1.00 89.19 210 VAL A C 1
ATOM 1771 O O . VAL A 1 210 ? -19.634 10.881 25.837 1.00 89.19 210 VAL A O 1
ATOM 1774 N N . GLY A 1 211 ? -20.408 11.501 27.850 1.00 88.25 211 GLY A N 1
ATOM 1775 C CA . GLY A 1 211 ? -20.844 12.832 27.411 1.00 88.25 211 GLY A CA 1
ATOM 1776 C C . GLY A 1 211 ? -19.702 13.713 26.879 1.00 88.25 211 GLY A C 1
ATOM 1777 O O . GLY A 1 211 ? -19.832 14.345 25.823 1.00 88.25 211 GLY A O 1
ATOM 1778 N N . LYS A 1 212 ? -18.546 13.725 27.561 1.00 87.75 212 LYS A N 1
ATOM 1779 C CA . LYS A 1 212 ? -17.340 14.438 27.089 1.00 87.75 212 LYS A CA 1
ATOM 1780 C C . LYS A 1 212 ? -16.828 13.857 25.769 1.00 87.75 212 LYS A C 1
ATOM 1782 O O . LYS A 1 212 ? -16.506 14.607 24.848 1.00 87.75 212 LYS A O 1
ATOM 1787 N N . TRP A 1 213 ? -16.795 12.531 25.652 1.00 89.50 213 TRP A N 1
ATOM 1788 C CA . TRP A 1 213 ? -16.347 11.844 24.445 1.00 89.50 213 TRP A CA 1
ATOM 1789 C C . TRP A 1 213 ? -17.286 12.083 23.255 1.00 89.50 213 TRP A C 1
ATOM 1791 O O . TRP A 1 213 ? -16.818 12.368 22.153 1.00 89.50 213 TRP A O 1
ATOM 1801 N N . GLU A 1 214 ? -18.603 12.053 23.466 1.00 87.44 214 GLU A N 1
ATOM 1802 C CA . GLU A 1 214 ? -19.591 12.380 22.433 1.00 87.44 214 GLU A CA 1
ATOM 1803 C C . GLU A 1 214 ? -19.434 13.804 21.910 1.00 87.44 214 GLU A C 1
ATOM 1805 O O . GLU A 1 214 ? -19.488 14.021 20.700 1.00 87.44 214 GLU A O 1
ATOM 1810 N N . THR A 1 215 ? -19.180 14.759 22.805 1.00 88.00 215 THR A N 1
ATOM 1811 C CA . THR A 1 215 ? -18.943 16.156 22.425 1.00 88.00 215 THR A CA 1
ATOM 1812 C C . THR A 1 215 ? -17.736 16.264 21.490 1.00 88.00 215 THR A C 1
ATOM 1814 O O . THR A 1 215 ? -17.835 16.883 20.429 1.00 88.00 215 THR A O 1
ATOM 1817 N N . LEU A 1 216 ? -16.632 15.584 21.821 1.00 87.25 216 LEU A N 1
ATOM 1818 C CA . LEU A 1 216 ? -15.438 15.540 20.971 1.00 87.25 216 LEU A CA 1
ATOM 1819 C C . LEU A 1 216 ? -15.707 14.867 19.616 1.00 87.25 216 LEU A C 1
ATOM 1821 O O . LEU A 1 216 ? -15.234 15.356 18.592 1.00 87.25 216 LEU A O 1
ATOM 1825 N N . LEU A 1 217 ? -16.481 13.776 19.579 1.00 83.31 217 LEU A N 1
ATOM 1826 C CA . LEU A 1 217 ? -16.844 13.097 18.328 1.00 83.31 217 LEU A CA 1
ATOM 1827 C C . LEU A 1 217 ? -17.700 13.986 17.414 1.00 83.31 217 LEU A C 1
ATOM 1829 O O . LEU A 1 217 ? -17.469 14.030 16.205 1.00 83.31 217 LEU A O 1
ATOM 1833 N N . VAL A 1 218 ? -18.674 14.708 17.975 1.00 84.12 218 VAL A N 1
ATOM 1834 C CA . VAL A 1 218 ? -19.521 15.646 17.223 1.00 84.12 218 VAL A CA 1
ATOM 1835 C C . VAL A 1 218 ? -18.691 16.810 16.686 1.00 84.12 218 VAL A C 1
ATOM 1837 O O . VAL A 1 218 ? -18.822 17.178 15.518 1.00 84.12 218 VAL A O 1
ATOM 1840 N N . GLU A 1 219 ? -17.799 17.365 17.505 1.00 84.25 219 GLU A N 1
ATOM 1841 C CA . GLU A 1 219 ? -16.898 18.438 17.086 1.00 84.25 219 GLU A CA 1
ATOM 1842 C C . GLU A 1 219 ? -15.957 17.975 15.961 1.00 84.25 219 GLU A C 1
ATOM 1844 O O . GLU A 1 219 ? -15.755 18.689 14.976 1.00 84.25 219 GLU A O 1
ATOM 1849 N N . GLN A 1 220 ? -15.466 16.734 16.043 1.00 80.62 220 GLN A N 1
ATOM 1850 C CA . GLN A 1 220 ? -14.636 16.124 15.007 1.00 80.62 220 GLN A CA 1
ATOM 1851 C C . GLN A 1 220 ? -15.404 15.952 13.697 1.00 80.62 220 GLN A C 1
ATOM 1853 O O . GLN A 1 220 ? -14.890 16.303 12.634 1.00 80.62 220 GLN A O 1
ATOM 1858 N N . ALA A 1 221 ? -16.635 15.439 13.763 1.00 77.69 221 ALA A N 1
ATOM 1859 C CA . ALA A 1 221 ? -17.490 15.262 12.596 1.00 77.69 221 ALA A CA 1
ATOM 1860 C C . ALA A 1 221 ? -17.791 16.606 11.913 1.00 77.69 221 ALA A C 1
ATOM 1862 O O . ALA A 1 221 ? -17.680 16.717 10.692 1.00 77.69 221 ALA A O 1
ATOM 1863 N N . ASN A 1 222 ? -18.085 17.647 12.695 1.00 80.19 222 ASN A N 1
ATOM 1864 C CA . ASN A 1 222 ? -18.327 18.993 12.178 1.00 80.19 222 ASN A CA 1
ATOM 1865 C C . ASN A 1 222 ? -17.085 19.586 11.496 1.00 80.19 222 ASN A C 1
ATOM 1867 O O . ASN A 1 222 ? -17.202 20.179 10.425 1.00 80.19 222 ASN A O 1
ATOM 1871 N N . MET A 1 223 ? -15.889 19.398 12.063 1.00 74.12 223 MET A N 1
ATOM 1872 C CA . MET A 1 223 ? -14.647 19.856 11.428 1.00 74.12 223 MET A CA 1
ATOM 1873 C C . MET A 1 223 ? -14.315 19.077 10.150 1.00 74.12 223 MET A C 1
ATOM 1875 O O . MET A 1 223 ? -13.880 19.678 9.165 1.00 74.12 223 MET A O 1
ATOM 1879 N N . ALA A 1 224 ? -14.554 17.764 10.135 1.00 69.06 224 ALA A N 1
ATOM 1880 C CA . ALA A 1 224 ? -14.307 16.914 8.971 1.00 69.06 224 ALA A CA 1
ATOM 1881 C C . ALA A 1 224 ? -15.214 17.255 7.773 1.00 69.06 224 ALA A C 1
ATOM 1883 O O . ALA A 1 224 ? -14.822 17.041 6.628 1.00 69.06 224 ALA A O 1
ATOM 1884 N N . LEU A 1 225 ? -16.401 17.829 8.011 1.00 69.38 225 LEU A N 1
ATOM 1885 C CA . LEU A 1 225 ? -17.281 18.333 6.947 1.00 69.38 225 LEU A CA 1
ATOM 1886 C C . LEU A 1 225 ? -16.743 19.604 6.273 1.00 69.38 225 LEU A C 1
ATOM 1888 O O . LEU A 1 225 ? -17.076 19.874 5.120 1.00 69.38 225 LEU A O 1
ATOM 1892 N N . VAL A 1 226 ? -15.931 20.391 6.983 1.00 69.19 226 VAL A N 1
ATOM 1893 C CA . VAL A 1 226 ? -15.445 21.701 6.523 1.00 69.19 226 VAL A CA 1
ATOM 1894 C C . VAL A 1 226 ? -14.044 21.608 5.917 1.00 69.19 226 VAL A C 1
ATOM 1896 O O . VAL A 1 226 ? -13.721 22.359 4.997 1.00 69.19 226 VAL A O 1
ATOM 1899 N N . ALA A 1 227 ? -13.206 20.688 6.398 1.00 56.50 227 ALA A N 1
ATOM 1900 C CA . ALA A 1 227 ? -11.823 20.554 5.959 1.00 56.50 227 ALA A CA 1
ATOM 1901 C C . ALA A 1 227 ? -11.530 19.154 5.406 1.00 56.50 227 ALA A C 1
ATOM 1903 O O . ALA A 1 227 ? -11.594 18.159 6.120 1.00 56.50 227 ALA A O 1
ATOM 1904 N N . SER A 1 228 ? -11.114 19.095 4.136 1.00 53.03 228 SER A N 1
ATOM 1905 C CA . SER A 1 228 ? -10.648 17.854 3.499 1.00 53.03 228 SER A CA 1
ATOM 1906 C C . SER A 1 228 ? -9.233 17.438 3.938 1.00 53.03 228 SER A C 1
ATOM 1908 O O . SER A 1 228 ? -8.793 16.342 3.595 1.00 53.03 228 SER A O 1
ATOM 1910 N N . GLU A 1 229 ? -8.507 18.297 4.658 1.00 59.94 229 GLU A N 1
ATOM 1911 C CA . GLU A 1 229 ? -7.136 18.054 5.118 1.00 59.94 229 GLU A CA 1
ATOM 1912 C C . GLU A 1 229 ? -7.017 18.171 6.643 1.00 59.94 229 GLU A C 1
ATOM 1914 O O . GLU A 1 229 ? -7.808 18.838 7.311 1.00 59.94 229 GLU A O 1
ATOM 1919 N N . LEU A 1 230 ? -5.989 17.525 7.203 1.00 68.06 230 LEU A N 1
ATOM 1920 C CA . LEU A 1 230 ? -5.732 17.484 8.641 1.00 68.06 230 LEU A CA 1
ATOM 1921 C C . LEU A 1 230 ? -5.250 18.851 9.165 1.00 68.06 230 LEU A C 1
ATOM 1923 O O . LEU A 1 230 ? -4.050 19.141 9.179 1.00 68.06 230 LEU A O 1
ATOM 1927 N N . THR A 1 231 ? -6.184 19.687 9.621 1.00 76.06 231 THR A N 1
ATOM 1928 C CA . THR A 1 231 ? -5.891 21.016 10.179 1.00 76.06 231 THR A CA 1
ATOM 1929 C C . THR A 1 231 ? -5.218 20.935 11.560 1.00 76.06 231 THR A C 1
ATOM 1931 O O . THR A 1 231 ? -5.350 19.929 12.266 1.00 76.06 231 THR A O 1
ATOM 1934 N N . PRO A 1 232 ? -4.506 21.993 12.004 1.00 77.88 232 PRO A N 1
ATOM 1935 C CA . PRO A 1 232 ? -3.965 22.068 13.365 1.00 77.88 232 PRO A CA 1
ATOM 1936 C C . PRO A 1 232 ? -5.036 21.889 14.450 1.00 77.88 232 PRO A C 1
ATOM 1938 O O . PRO A 1 232 ? -4.780 21.221 15.448 1.00 77.88 232 PRO A O 1
ATOM 1941 N N . ALA A 1 233 ? -6.243 22.414 14.217 1.00 74.88 233 ALA A N 1
ATOM 1942 C CA . ALA A 1 233 ? -7.389 22.245 15.107 1.00 74.88 233 ALA A CA 1
ATOM 1943 C C . ALA A 1 233 ? -7.822 20.772 15.204 1.00 74.88 233 ALA A C 1
ATOM 1945 O O . ALA A 1 233 ? -8.004 20.252 16.300 1.00 74.88 233 ALA A O 1
ATOM 1946 N N . MET A 1 234 ? -7.872 20.055 14.074 1.00 70.56 234 MET A N 1
ATOM 1947 C CA . MET A 1 234 ? -8.207 18.629 14.072 1.00 70.56 234 MET A CA 1
ATOM 1948 C C . MET A 1 234 ? -7.146 17.787 14.800 1.00 70.56 234 MET A C 1
ATOM 1950 O O . MET A 1 234 ? -7.484 16.836 15.501 1.00 70.56 234 MET A O 1
ATOM 1954 N N . LYS A 1 235 ? -5.861 18.164 14.712 1.00 76.75 235 LYS A N 1
ATOM 1955 C CA . LYS A 1 235 ? -4.785 17.527 15.495 1.00 76.75 235 LYS A CA 1
ATOM 1956 C C . LYS A 1 235 ? -4.943 17.754 16.999 1.00 76.75 235 LYS A C 1
ATOM 1958 O O . LYS A 1 235 ? -4.743 16.813 17.763 1.00 76.75 235 LYS A O 1
ATOM 1963 N N . GLN A 1 236 ? -5.299 18.971 17.412 1.00 80.69 236 GLN A N 1
ATOM 1964 C CA . GLN A 1 236 ? -5.567 19.278 18.819 1.00 80.69 236 GLN A CA 1
ATOM 1965 C C . GLN A 1 236 ? -6.759 18.482 19.342 1.00 80.69 236 GLN A C 1
ATOM 1967 O O . GLN A 1 236 ? -6.666 17.909 20.418 1.00 80.69 236 GLN A O 1
ATOM 1972 N N . LEU A 1 237 ? -7.830 18.359 18.559 1.00 80.38 237 LEU A N 1
ATOM 1973 C CA . LEU A 1 237 ? -9.006 17.589 18.955 1.00 80.38 237 LEU A CA 1
ATOM 1974 C C . LEU A 1 237 ? -8.697 16.091 19.126 1.00 80.38 237 LEU A C 1
ATOM 1976 O O . LEU A 1 237 ? -9.107 15.481 20.110 1.00 80.38 237 LEU A O 1
ATOM 1980 N N . ILE A 1 238 ? -7.903 15.512 18.216 1.00 77.62 238 ILE A N 1
ATOM 1981 C CA . ILE A 1 238 ? -7.406 14.131 18.345 1.00 77.62 238 ILE A CA 1
ATOM 1982 C C . ILE A 1 238 ? -6.552 13.978 19.615 1.00 77.62 238 ILE A C 1
ATOM 1984 O O . ILE A 1 238 ? -6.671 12.980 20.324 1.00 77.62 238 ILE A O 1
ATOM 1988 N N . GLN A 1 239 ? -5.704 14.962 19.933 1.00 82.88 239 GLN A N 1
ATOM 1989 C CA . GLN A 1 239 ? -4.939 14.960 21.183 1.00 82.88 239 GLN A CA 1
ATOM 1990 C C . GLN A 1 239 ? -5.841 15.057 22.417 1.00 82.88 239 GLN A C 1
ATOM 1992 O O . GLN A 1 239 ? -5.618 14.310 23.364 1.00 82.88 239 GLN A O 1
ATOM 1997 N N . SER A 1 240 ? -6.868 15.908 22.398 1.00 83.44 240 SER A N 1
ATOM 1998 C CA . SER A 1 240 ? -7.852 16.022 23.479 1.00 83.44 240 SER A CA 1
ATOM 1999 C C . SER A 1 240 ? -8.589 14.705 23.712 1.00 83.44 240 SER A C 1
ATOM 2001 O O . SER A 1 240 ? -8.725 14.286 24.856 1.00 83.44 240 SER A O 1
ATOM 2003 N N . GLY A 1 241 ? -8.981 14.004 22.642 1.00 82.44 241 GLY A N 1
ATOM 2004 C CA . GLY A 1 241 ? -9.553 12.659 22.740 1.00 82.44 241 GLY A CA 1
ATOM 2005 C C . GLY A 1 241 ? -8.587 11.667 23.388 1.00 82.44 241 GLY A C 1
ATOM 2006 O O . GLY A 1 241 ? -8.940 11.004 24.356 1.00 82.44 241 GLY A O 1
ATOM 2007 N N . ASN A 1 242 ? -7.336 11.616 22.923 1.00 81.75 242 ASN A N 1
ATOM 2008 C CA . ASN A 1 242 ? -6.324 10.732 23.510 1.00 81.75 242 ASN A CA 1
ATOM 2009 C C . ASN A 1 242 ? -6.043 11.044 24.989 1.00 81.75 242 ASN A C 1
ATOM 2011 O O . ASN A 1 242 ? -5.792 10.127 25.769 1.00 81.75 242 ASN A O 1
ATOM 2015 N N . ASN A 1 243 ? -6.063 12.319 25.378 1.00 86.62 243 ASN A N 1
ATOM 2016 C CA . ASN A 1 243 ? -5.872 12.728 26.767 1.00 86.62 243 ASN A CA 1
ATOM 2017 C C . ASN A 1 243 ? -7.065 12.321 27.634 1.00 86.62 243 ASN A C 1
ATOM 2019 O O . ASN A 1 243 ? -6.845 11.773 28.705 1.00 86.62 243 ASN A O 1
ATOM 2023 N N . LEU A 1 244 ? -8.297 12.482 27.138 1.00 87.88 244 LEU A N 1
ATOM 2024 C CA . LEU A 1 244 ? -9.514 12.078 27.845 1.00 87.88 244 LEU A CA 1
ATOM 2025 C C . LEU A 1 244 ? -9.492 10.581 28.210 1.00 87.88 244 LEU A C 1
ATOM 2027 O O . LEU A 1 244 ? -9.787 10.216 29.342 1.00 87.88 244 LEU A O 1
ATOM 2031 N N . PHE A 1 245 ? -9.079 9.711 27.281 1.00 86.25 245 PHE A N 1
ATOM 2032 C CA . PHE A 1 245 ? -8.935 8.273 27.557 1.00 86.25 245 PHE A CA 1
ATOM 2033 C C . PHE A 1 245 ? -7.802 7.973 28.551 1.00 86.25 245 PHE A C 1
ATOM 2035 O O . PHE A 1 245 ? -7.963 7.136 29.437 1.00 86.25 245 PHE A O 1
ATOM 2042 N N . LYS A 1 246 ? -6.672 8.687 28.455 1.00 86.31 246 LYS A N 1
ATOM 2043 C CA . LYS A 1 246 ? -5.548 8.527 29.391 1.00 86.31 246 LYS A CA 1
ATOM 2044 C C . LYS A 1 246 ? -5.877 8.978 30.812 1.00 86.31 246 LYS A C 1
ATOM 2046 O O . LYS A 1 246 ? -5.437 8.324 31.751 1.00 86.31 246 LYS A O 1
ATOM 2051 N N . GLU A 1 247 ? -6.608 10.078 30.968 1.00 87.88 247 GLU A N 1
ATOM 2052 C CA . GLU A 1 247 ? -7.017 10.621 32.270 1.00 87.88 247 GLU A CA 1
ATOM 2053 C C . GLU A 1 247 ? -7.922 9.645 33.031 1.00 87.88 247 GLU A C 1
ATOM 2055 O O . GLU A 1 247 ? -7.775 9.489 34.240 1.00 87.88 247 GLU A O 1
ATOM 2060 N N . GLU A 1 248 ? -8.779 8.918 32.314 1.00 84.56 248 GLU A N 1
ATOM 2061 C CA . GLU A 1 248 ? -9.647 7.874 32.874 1.00 84.56 248 GLU A CA 1
ATOM 2062 C C . GLU A 1 248 ? -8.972 6.498 33.007 1.00 84.56 248 GLU A C 1
ATOM 2064 O O . GLU A 1 248 ? -9.590 5.544 33.485 1.00 84.56 248 GLU A O 1
ATOM 2069 N N . GLY A 1 249 ? -7.711 6.371 32.578 1.00 85.12 249 GLY A N 1
ATOM 2070 C CA . GLY A 1 249 ? -6.975 5.105 32.585 1.00 85.12 249 GLY A CA 1
ATOM 2071 C C . GLY A 1 249 ? -7.542 4.051 31.627 1.00 85.12 249 GLY A C 1
ATOM 2072 O O . GLY A 1 249 ? -7.343 2.860 31.853 1.00 85.12 249 GLY A O 1
ATOM 2073 N N . LEU A 1 250 ? -8.258 4.472 30.582 1.00 86.31 250 LEU A N 1
ATOM 2074 C CA . LEU A 1 250 ? -8.885 3.595 29.597 1.00 86.31 250 LEU A CA 1
ATOM 2075 C C . LEU A 1 250 ? -7.991 3.434 28.362 1.00 86.31 250 LEU A C 1
ATOM 2077 O O . LEU A 1 250 ? -7.529 4.418 27.779 1.00 86.31 250 LEU A O 1
ATOM 2081 N N . ASP A 1 251 ? -7.800 2.194 27.908 1.00 82.19 251 ASP A N 1
ATOM 2082 C CA . ASP A 1 251 ? -7.170 1.919 26.617 1.00 82.19 251 ASP A CA 1
ATOM 2083 C C . ASP A 1 251 ? -8.235 1.916 25.511 1.00 82.19 251 ASP A C 1
ATOM 2085 O O . ASP A 1 251 ? -9.026 0.981 25.366 1.00 82.19 251 ASP A O 1
ATOM 2089 N N . PHE A 1 252 ? -8.257 2.988 24.714 1.00 79.62 252 PHE A N 1
ATOM 2090 C CA . PHE A 1 252 ? -9.166 3.105 23.572 1.00 79.62 252 PHE A CA 1
ATOM 2091 C C . PHE A 1 252 ? -9.020 1.936 22.589 1.00 79.62 252 PHE A C 1
ATOM 2093 O O . PHE A 1 252 ? -10.016 1.472 22.040 1.00 79.62 252 PHE A O 1
ATOM 2100 N N . GLY A 1 253 ? -7.792 1.468 22.349 1.00 75.31 253 GLY A N 1
ATOM 2101 C CA . GLY A 1 253 ? -7.519 0.396 21.399 1.00 75.31 253 GLY A CA 1
ATOM 2102 C C . GLY A 1 253 ? -8.114 -0.931 21.855 1.00 75.31 253 GLY A C 1
ATOM 2103 O O . GLY A 1 253 ? -8.745 -1.621 21.055 1.00 75.31 253 GLY A O 1
ATOM 2104 N N . GLU A 1 254 ? -7.968 -1.258 23.138 1.00 78.81 254 GLU A N 1
ATOM 2105 C CA . GLU A 1 254 ? -8.542 -2.474 23.721 1.00 78.81 254 GLU A CA 1
ATOM 2106 C C . GLU A 1 254 ? -10.076 -2.437 23.700 1.00 78.81 254 GLU A C 1
ATOM 2108 O O . GLU A 1 254 ? -10.707 -3.364 23.185 1.00 78.81 254 GLU A O 1
ATOM 2113 N N . LEU A 1 255 ? -10.678 -1.327 24.146 1.00 83.31 255 LEU A N 1
ATOM 2114 C CA . LEU A 1 255 ? -12.133 -1.143 24.126 1.00 83.31 255 LEU A CA 1
ATOM 2115 C C . LEU A 1 255 ? -12.708 -1.213 22.706 1.00 83.31 255 LEU A C 1
ATOM 2117 O O . LEU A 1 255 ? -13.769 -1.797 22.486 1.00 83.31 255 LEU A O 1
ATOM 2121 N N . TRP A 1 256 ? -12.002 -0.641 21.728 1.00 80.50 256 TRP A N 1
ATOM 2122 C CA . TRP A 1 256 ? -12.409 -0.679 20.328 1.00 80.50 256 TRP A CA 1
ATOM 2123 C C . TRP A 1 256 ? -12.347 -2.095 19.743 1.00 80.50 256 TRP A C 1
ATOM 2125 O O . TRP A 1 256 ? -13.259 -2.499 19.020 1.00 80.50 256 TRP A O 1
ATOM 2135 N N . LEU A 1 257 ? -11.295 -2.860 20.055 1.00 77.81 257 LEU A N 1
ATOM 2136 C CA . LEU A 1 257 ? -11.137 -4.248 19.603 1.00 77.81 257 LEU A CA 1
ATOM 2137 C C . LEU A 1 257 ? -12.192 -5.181 20.211 1.00 77.81 257 LEU A C 1
ATOM 2139 O O . LEU A 1 257 ? -12.746 -6.031 19.511 1.00 77.81 257 LEU A O 1
ATOM 2143 N N . ASP A 1 258 ? -12.504 -5.002 21.489 1.00 82.12 258 ASP A N 1
ATOM 2144 C CA . ASP A 1 258 ? -13.569 -5.747 22.154 1.00 82.12 258 ASP A CA 1
ATOM 2145 C C . ASP A 1 258 ? -14.949 -5.394 21.563 1.00 82.12 258 ASP A C 1
ATOM 2147 O O . ASP A 1 258 ? -15.726 -6.270 21.172 1.00 82.12 258 ASP A O 1
ATOM 2151 N N . ALA A 1 259 ? -15.236 -4.102 21.385 1.00 82.88 259 ALA A N 1
ATOM 2152 C CA . ALA A 1 259 ? -16.500 -3.647 20.813 1.00 82.88 259 ALA A CA 1
ATOM 2153 C C . ALA A 1 259 ? -16.693 -4.076 19.345 1.00 82.88 259 ALA A C 1
ATOM 2155 O O . ALA A 1 259 ? -17.806 -4.449 18.970 1.00 82.88 259 ALA A O 1
ATOM 2156 N N . ILE A 1 260 ? -15.644 -4.072 18.511 1.00 80.06 260 ILE A N 1
ATOM 2157 C CA . ILE A 1 260 ? -15.764 -4.491 17.103 1.00 80.06 260 ILE A CA 1
ATOM 2158 C C . ILE A 1 260 ? -15.940 -6.007 16.971 1.00 80.06 260 ILE A C 1
ATOM 2160 O O . ILE A 1 260 ? -16.677 -6.467 16.096 1.00 80.06 260 ILE A O 1
ATOM 2164 N N . SER A 1 261 ? -15.310 -6.786 17.858 1.00 80.19 261 SER A N 1
ATOM 2165 C CA . SER A 1 261 ? -15.522 -8.234 17.953 1.00 80.19 261 SER A CA 1
ATOM 2166 C C . SER A 1 261 ? -16.987 -8.545 18.271 1.00 80.19 261 SER A C 1
ATOM 2168 O O . SER A 1 261 ? -17.627 -9.351 17.590 1.00 80.19 261 SER A O 1
ATOM 2170 N N . GLU A 1 262 ? -17.559 -7.824 19.236 1.00 82.38 262 GLU A N 1
ATOM 2171 C CA . GLU A 1 262 ? -18.957 -7.983 19.632 1.00 82.38 262 GLU A CA 1
ATOM 2172 C C . GLU A 1 262 ? -19.934 -7.502 18.547 1.00 82.38 262 GLU A C 1
ATOM 2174 O O . GLU A 1 262 ? -20.902 -8.197 18.225 1.00 82.38 262 GLU A O 1
ATOM 2179 N N . ALA A 1 263 ? -19.650 -6.370 17.894 1.00 82.38 263 ALA A N 1
ATOM 2180 C CA . ALA A 1 263 ? -20.433 -5.884 16.758 1.00 82.38 263 ALA A CA 1
ATOM 2181 C C . ALA A 1 263 ? -20.494 -6.926 15.630 1.00 82.38 263 ALA A C 1
ATOM 2183 O O . ALA A 1 263 ? -21.553 -7.170 15.045 1.00 82.38 263 ALA A O 1
ATOM 2184 N N . HIS A 1 264 ? -19.362 -7.577 15.356 1.00 77.00 264 HIS A N 1
ATOM 2185 C CA . HIS A 1 264 ? -19.256 -8.635 14.362 1.00 77.00 264 HIS A CA 1
ATOM 2186 C C . HIS A 1 264 ? -20.015 -9.901 14.783 1.00 77.00 264 HIS A C 1
ATOM 2188 O O . HIS A 1 264 ? -20.654 -10.536 13.942 1.00 77.00 264 HIS A O 1
ATOM 2194 N N . ARG A 1 265 ? -19.991 -10.263 16.073 1.00 81.00 265 ARG A N 1
ATOM 2195 C CA . ARG A 1 265 ? -20.776 -11.381 16.618 1.00 81.00 265 ARG A CA 1
ATOM 2196 C C . ARG A 1 265 ? -22.273 -11.153 16.409 1.00 81.00 265 ARG A C 1
ATOM 2198 O O . ARG A 1 265 ? -22.947 -12.034 15.888 1.00 81.00 265 ARG A O 1
ATOM 2205 N N . ILE A 1 266 ? -22.767 -9.962 16.747 1.00 82.25 266 ILE A N 1
ATOM 2206 C CA . ILE A 1 266 ? -24.182 -9.587 16.597 1.00 82.25 266 ILE A CA 1
ATOM 2207 C C . ILE A 1 266 ? -24.584 -9.547 15.117 1.00 82.25 266 ILE A C 1
ATOM 2209 O O . ILE A 1 266 ? -25.663 -10.006 14.754 1.00 82.25 266 ILE A O 1
ATOM 2213 N N . GLN A 1 267 ? -23.719 -9.025 14.243 1.00 77.75 267 GLN A N 1
ATOM 2214 C CA . GLN A 1 267 ? -24.000 -8.932 12.808 1.00 77.75 267 GLN A CA 1
ATOM 2215 C C . GLN A 1 267 ? -24.056 -10.292 12.106 1.00 77.75 267 GLN A C 1
ATOM 2217 O O . GLN A 1 267 ? -24.805 -10.439 11.144 1.00 77.75 267 GLN A O 1
ATOM 2222 N N . ASN A 1 268 ? -23.281 -11.269 12.577 1.00 73.50 268 ASN A N 1
ATOM 2223 C CA . ASN A 1 268 ? -23.205 -12.599 11.974 1.00 73.50 268 ASN A CA 1
ATOM 2224 C C . ASN A 1 268 ? -24.020 -13.664 12.722 1.00 73.50 268 ASN A C 1
ATOM 2226 O O . ASN A 1 268 ? -23.984 -14.834 12.338 1.00 73.50 268 ASN A O 1
ATOM 2230 N N . GLN A 1 269 ? -24.765 -13.295 13.768 1.00 64.50 269 GLN A N 1
ATOM 2231 C CA . GLN A 1 269 ? -25.727 -14.205 14.382 1.00 64.50 269 GLN A CA 1
ATOM 2232 C C . GLN A 1 269 ? -26.945 -14.378 13.457 1.00 64.50 269 GLN A C 1
ATOM 2234 O O . GLN A 1 269 ? -27.554 -13.383 13.055 1.00 64.50 269 GLN A O 1
ATOM 2239 N N . PRO A 1 270 ? -27.340 -15.620 13.113 1.00 46.75 270 PRO A N 1
ATOM 2240 C CA . PRO A 1 270 ? -28.604 -15.855 12.430 1.00 46.75 270 PRO A CA 1
ATOM 2241 C C . PRO A 1 270 ? -29.753 -15.370 13.323 1.00 46.75 270 PRO A C 1
ATOM 2243 O O . PRO A 1 270 ? -29.713 -15.517 14.542 1.00 46.75 270 PRO A O 1
ATOM 2246 N N . ALA A 1 271 ? -30.781 -14.779 12.714 1.00 49.97 271 ALA A N 1
ATOM 2247 C CA . ALA A 1 271 ? -31.902 -14.117 13.388 1.00 49.97 271 ALA A CA 1
ATOM 2248 C C . ALA A 1 271 ? -32.852 -15.061 14.172 1.00 49.97 271 ALA A C 1
ATOM 2250 O O . ALA A 1 271 ? -34.049 -14.793 14.252 1.00 49.97 271 ALA A O 1
ATOM 2251 N N . SER A 1 272 ? -32.367 -16.176 14.729 1.00 44.75 272 SER A N 1
ATOM 2252 C CA . SER A 1 272 ? -33.189 -17.178 15.419 1.00 44.75 272 SER A CA 1
ATOM 2253 C C . SER A 1 272 ? -33.390 -16.932 16.916 1.00 44.75 272 SER A C 1
ATOM 2255 O O . SER A 1 272 ? -34.342 -17.468 17.473 1.00 44.75 272 SER A O 1
ATOM 2257 N N . ASP A 1 273 ? -32.580 -16.098 17.576 1.00 44.34 273 ASP A N 1
ATOM 2258 C CA . ASP A 1 273 ? -32.548 -16.115 19.052 1.00 44.34 273 ASP A CA 1
ATOM 2259 C C . ASP A 1 273 ? -33.253 -14.923 19.725 1.00 44.34 273 ASP A C 1
ATOM 2261 O O . ASP A 1 273 ? -33.419 -14.903 20.943 1.00 44.34 273 ASP A O 1
ATOM 2265 N N . PHE A 1 274 ? -33.768 -13.954 18.959 1.00 42.50 274 PHE A N 1
ATOM 2266 C CA . PHE A 1 274 ? -34.484 -12.797 19.524 1.00 42.50 274 PHE A CA 1
ATOM 2267 C C . PHE A 1 274 ? -35.989 -13.027 19.779 1.00 42.50 274 PHE A C 1
ATOM 2269 O O . PHE A 1 274 ? -36.652 -12.150 20.333 1.00 42.50 274 PHE A O 1
ATOM 2276 N N . GLN A 1 275 ? -36.548 -14.195 19.426 1.00 35.56 275 GL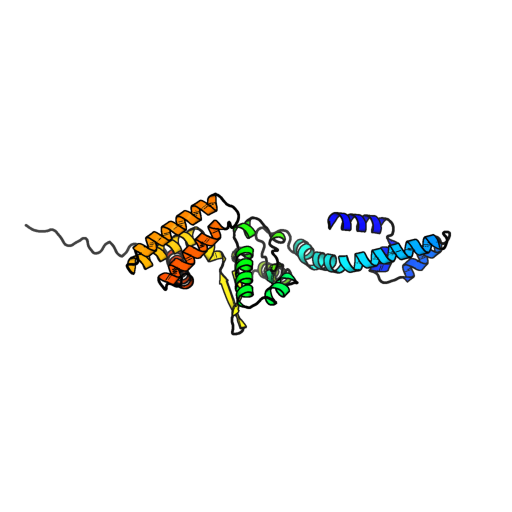N A N 1
ATOM 2277 C CA . GLN A 1 275 ? -37.985 -14.490 19.590 1.00 35.56 275 GLN A CA 1
ATOM 2278 C C . GLN A 1 275 ? -38.355 -15.451 20.736 1.00 35.56 275 GLN A C 1
ATOM 2280 O O . GLN A 1 275 ? -39.536 -15.760 20.890 1.00 35.56 275 GLN A O 1
ATOM 2285 N N . HIS A 1 276 ? -37.427 -15.897 21.590 1.00 37.53 276 HIS A N 1
ATOM 2286 C CA . HIS A 1 276 ? -37.771 -16.806 22.707 1.00 37.53 276 HIS A CA 1
ATOM 2287 C C . HIS A 1 276 ? -37.637 -16.226 24.124 1.00 37.53 276 HIS A C 1
ATOM 2289 O O . HIS A 1 276 ? -37.938 -16.918 25.090 1.00 37.53 276 HIS A O 1
ATOM 2295 N N . GLY A 1 277 ? -37.304 -14.939 24.275 1.00 36.34 277 GLY A N 1
ATOM 2296 C CA . GLY A 1 277 ? -37.185 -14.303 25.599 1.00 36.34 277 GLY A CA 1
ATOM 2297 C C . GLY A 1 277 ? -38.445 -13.622 26.154 1.00 36.34 277 GLY A C 1
ATOM 2298 O O . GLY A 1 277 ? -38.539 -13.434 27.360 1.00 36.34 277 GLY A O 1
ATOM 2299 N N . ASN A 1 278 ? -39.425 -13.252 25.317 1.00 38.47 278 ASN A N 1
ATOM 2300 C CA . ASN A 1 278 ? -40.509 -12.334 25.726 1.00 38.47 278 ASN A CA 1
ATOM 2301 C C . ASN A 1 278 ? -41.923 -12.942 25.788 1.00 38.47 278 ASN A C 1
ATOM 2303 O O . ASN A 1 278 ? -42.884 -12.212 26.024 1.00 38.47 278 ASN A O 1
ATOM 2307 N N . ALA A 1 279 ? -42.076 -14.259 25.619 1.00 38.88 279 ALA A N 1
ATOM 2308 C CA . ALA A 1 279 ? -43.390 -14.915 25.646 1.00 38.88 279 ALA A CA 1
ATOM 2309 C C . ALA A 1 279 ? -43.738 -15.613 26.979 1.00 38.88 279 ALA A C 1
ATOM 2311 O O . ALA A 1 279 ? -44.882 -16.012 27.161 1.00 38.88 279 ALA A O 1
ATOM 2312 N N . ALA A 1 280 ? -42.804 -15.743 27.931 1.00 39.84 280 ALA A N 1
ATOM 2313 C CA . ALA A 1 280 ? -43.011 -16.580 29.123 1.00 39.84 280 ALA A CA 1
ATOM 2314 C C . ALA A 1 280 ? -43.496 -15.846 30.395 1.00 39.84 280 ALA A C 1
ATOM 2316 O O . ALA A 1 280 ? -43.726 -16.500 31.406 1.00 39.84 280 ALA A O 1
ATOM 2317 N N . SER A 1 281 ? -43.698 -14.521 30.371 1.00 41.69 281 SER A N 1
ATOM 2318 C CA . SER A 1 281 ? -44.021 -13.747 31.593 1.00 41.69 281 SER A CA 1
ATOM 2319 C C . SER A 1 281 ? -45.369 -13.013 31.567 1.00 41.69 281 SER A C 1
ATOM 2321 O O . SER A 1 281 ? -45.542 -12.035 32.293 1.00 41.69 281 SER A O 1
ATOM 2323 N N . ARG A 1 282 ? -46.342 -13.440 30.746 1.00 40.09 282 ARG A N 1
ATOM 2324 C CA . ARG A 1 282 ? -47.657 -12.763 30.653 1.00 40.09 282 ARG A CA 1
ATOM 2325 C C . ARG A 1 282 ? -48.911 -13.634 30.793 1.00 40.09 282 ARG A C 1
ATOM 2327 O O . ARG A 1 282 ? -50.000 -13.137 30.532 1.00 40.09 282 ARG A O 1
ATOM 2334 N N . GLU A 1 283 ? -48.800 -14.855 31.311 1.00 38.69 283 GLU A N 1
ATOM 2335 C CA . GLU A 1 283 ? -49.965 -15.677 31.689 1.00 38.69 283 GLU A CA 1
ATOM 2336 C C . GLU A 1 283 ? -49.879 -16.146 33.149 1.00 38.69 283 GLU A C 1
ATOM 2338 O O . GLU A 1 283 ? -49.656 -17.315 33.436 1.00 38.69 283 GLU A O 1
ATOM 2343 N N . SER A 1 284 ? -50.060 -15.231 34.105 1.00 41.34 284 SER A N 1
ATOM 2344 C CA . SER A 1 284 ? -50.455 -15.609 35.473 1.00 41.34 284 SER A CA 1
ATOM 2345 C C . SER A 1 284 ? -51.068 -14.429 36.236 1.00 41.34 284 SER A C 1
ATOM 2347 O O . SER A 1 284 ? -50.546 -13.998 37.262 1.00 41.34 284 SER A O 1
ATOM 2349 N N . ALA A 1 285 ? -52.169 -13.869 35.735 1.00 39.25 285 ALA A N 1
ATOM 2350 C CA . ALA A 1 285 ? -53.034 -13.013 36.545 1.00 39.25 285 ALA A CA 1
ATOM 2351 C C . ALA A 1 285 ? -54.449 -12.944 35.951 1.00 39.25 285 ALA A C 1
ATOM 2353 O O . ALA A 1 285 ? -54.665 -12.248 34.964 1.00 39.25 285 ALA A O 1
ATOM 2354 N N . GLY A 1 286 ? -55.409 -13.623 36.588 1.00 32.09 286 GLY A N 1
ATOM 2355 C CA . GLY A 1 286 ? -56.826 -13.251 36.493 1.00 32.09 286 GLY A CA 1
ATOM 2356 C C . GLY A 1 286 ? -57.822 -14.399 36.329 1.00 32.09 286 GLY A C 1
ATOM 2357 O O . GLY A 1 286 ? -58.204 -14.688 35.209 1.00 32.09 286 GLY A O 1
ATOM 2358 N N . TYR A 1 287 ? -58.256 -14.992 37.446 1.00 31.97 287 TYR A N 1
ATOM 2359 C CA . TYR A 1 287 ? -59.555 -15.652 37.731 1.00 31.97 287 TYR A CA 1
ATOM 2360 C C . TYR A 1 287 ? -59.460 -16.012 39.232 1.00 31.97 287 TYR A C 1
ATOM 2362 O O . TYR A 1 287 ? -58.473 -16.631 39.613 1.00 31.97 287 TYR A O 1
ATOM 2370 N N . LEU A 1 288 ? -60.289 -15.623 40.204 1.00 32.56 288 LEU A N 1
ATOM 2371 C CA . LEU A 1 288 ? -61.722 -15.320 40.403 1.00 32.56 288 LEU A CA 1
ATOM 2372 C C . LEU A 1 288 ? -61.832 -14.560 41.765 1.00 32.56 288 LEU A C 1
ATOM 2374 O O . LEU A 1 288 ? -60.805 -14.491 42.451 1.00 32.56 288 LEU A O 1
ATOM 2378 N N . PRO A 1 289 ? -62.998 -14.065 42.243 1.00 41.84 289 PRO A N 1
ATOM 2379 C CA . PRO A 1 289 ? -64.380 -14.267 41.784 1.00 41.84 289 PRO A CA 1
ATOM 2380 C C . PRO A 1 289 ? -65.111 -13.017 41.273 1.00 41.84 289 PRO A C 1
ATOM 2382 O O . PRO A 1 289 ? -64.757 -11.887 41.674 1.00 41.84 289 PRO A O 1
#